Protein AF-A0A1B7UQD0-F1 (afdb_monomer_lite)

Secondary structure (DSSP, 8-state):
----PPP-EEEPPGGG--HHHHHHHHHHTTS-SEEEE--HHHHHHHHHH-TT-EEEE-GGG---SHHHHHHHHHTT--EEE--TT--HHHHHHHHHH-TTSEEE--SS----SSSTT--HHHHHHH---TTTT----GGGS--EEEEEEE-TTS-EEE---SSTTSHHHHHS--GGGS----S-EEEEETTEEEEEEEE--BTTB-TTS-SSTT-GGGG---

Radius of gyration: 22.9 Å; chains: 1; bounding box: 54×42×66 Å

Sequence (222 aa):
MPLRMPRYRLRVCNNEFDFNNLAIGITEALAPDALILSDPGVIFLLRQHFLDTELHLSVQANTLNWAAVQFWQGQGIRRVILSCELALEEIEQIRAKVPAMELEVFVHGALCMAYSGRCLLSGYMDTCNLNQGTCTKACRWVYQVTAATENAAGQFVPKVETTSANVAAIAGASLHQSQPINDIVLLADPQKPGELMPAFEAEHGTYIMNSKDLRVIQHVDR

Structure (mmCIF, N/CA/C/O backbone):
data_AF-A0A1B7UQD0-F1
#
_entry.id   AF-A0A1B7UQD0-F1
#
loop_
_atom_site.group_PDB
_atom_site.id
_atom_site.type_symbol
_atom_site.label_atom_id
_atom_site.label_alt_id
_atom_site.label_comp_id
_atom_site.label_asym_id
_atom_site.label_entity_id
_atom_site.label_seq_id
_atom_site.pdbx_PDB_ins_code
_atom_site.Cartn_x
_atom_site.Cartn_y
_atom_site.Cartn_z
_atom_site.occupancy
_atom_site.B_iso_or_equiv
_atom_site.auth_seq_id
_atom_site.auth_comp_id
_atom_site.auth_asym_id
_atom_site.auth_atom_id
_atom_site.pdbx_PDB_model_num
ATOM 1 N N . MET A 1 1 ? -20.359 27.030 13.250 1.00 40.25 1 MET A N 1
ATOM 2 C CA . MET A 1 1 ? -19.892 25.694 12.821 1.00 40.25 1 MET A CA 1
ATOM 3 C C . MET A 1 1 ? -18.446 25.581 13.278 1.00 40.25 1 MET A C 1
ATOM 5 O O . MET A 1 1 ? -17.683 26.462 12.899 1.00 40.25 1 MET A O 1
ATOM 9 N N . PRO A 1 2 ? -18.076 24.642 14.166 1.00 39.59 2 PRO A N 1
ATOM 10 C CA . PRO A 1 2 ? -16.689 24.545 14.602 1.00 39.59 2 PRO A CA 1
ATOM 11 C C . PRO A 1 2 ? -15.830 24.199 13.385 1.00 39.59 2 PRO A C 1
ATOM 13 O O . PRO A 1 2 ? -16.185 23.303 12.616 1.00 39.59 2 PRO A O 1
ATOM 16 N N . LEU A 1 3 ? -14.744 24.945 13.186 1.00 39.88 3 LEU A N 1
ATOM 17 C CA . LEU A 1 3 ? -13.717 24.635 12.195 1.00 39.88 3 LEU A CA 1
ATOM 18 C C . LEU A 1 3 ? -13.218 23.217 12.483 1.00 39.88 3 LEU A C 1
ATOM 20 O O . LEU A 1 3 ? -12.582 22.975 13.506 1.00 39.88 3 LEU A O 1
ATOM 24 N N . ARG A 1 4 ? -13.570 22.264 11.616 1.00 47.44 4 ARG A N 1
ATOM 25 C CA . ARG A 1 4 ? -13.075 20.890 11.702 1.00 47.44 4 ARG A CA 1
ATOM 26 C C . ARG A 1 4 ? -11.568 20.975 11.476 1.00 47.44 4 ARG A C 1
ATOM 28 O O . ARG A 1 4 ? -11.149 21.279 10.360 1.00 47.44 4 ARG A O 1
ATOM 35 N N . MET A 1 5 ? -10.778 20.800 12.535 1.00 46.59 5 MET A N 1
ATOM 36 C CA . MET A 1 5 ? -9.322 20.763 12.412 1.00 46.59 5 MET A CA 1
ATOM 37 C C . MET A 1 5 ? -8.937 19.708 11.360 1.00 46.59 5 MET A C 1
ATOM 39 O O . MET A 1 5 ? -9.645 18.700 11.224 1.00 46.59 5 MET A O 1
ATOM 43 N N . PRO A 1 6 ? -7.889 19.954 10.554 1.00 53.44 6 PRO A N 1
ATOM 44 C CA . PRO A 1 6 ? -7.449 18.988 9.558 1.00 53.44 6 PRO A CA 1
ATOM 45 C C . PRO A 1 6 ? -7.143 17.668 10.262 1.00 53.44 6 PRO A C 1
ATOM 47 O O . PRO A 1 6 ? -6.398 17.664 11.234 1.00 53.44 6 PRO A O 1
ATOM 50 N N . ARG A 1 7 ? -7.737 16.565 9.788 1.00 64.19 7 ARG A N 1
ATOM 51 C CA . ARG A 1 7 ? -7.443 15.236 10.329 1.00 64.19 7 ARG A CA 1
ATOM 52 C C . ARG A 1 7 ? -6.066 14.799 9.854 1.00 64.19 7 ARG A C 1
ATOM 54 O O . ARG A 1 7 ? -5.865 14.670 8.645 1.00 64.19 7 ARG A O 1
ATOM 61 N N . TYR A 1 8 ? -5.141 14.571 10.774 1.00 78.38 8 TYR A N 1
ATOM 62 C CA . TYR A 1 8 ? -3.770 14.162 10.472 1.00 78.38 8 TYR A CA 1
ATOM 63 C C . TYR A 1 8 ? -3.568 12.720 10.922 1.00 78.38 8 TYR A C 1
ATOM 65 O O . TYR A 1 8 ? -4.018 12.298 11.985 1.00 78.38 8 TYR A O 1
ATOM 73 N N . ARG A 1 9 ? -2.937 11.932 10.051 1.00 82.12 9 ARG A N 1
ATOM 74 C CA . ARG A 1 9 ? -2.693 10.508 10.274 1.00 82.12 9 ARG A CA 1
ATOM 75 C C . ARG A 1 9 ? -1.209 10.246 10.202 1.00 82.12 9 ARG A C 1
ATOM 77 O O . ARG A 1 9 ? -0.565 10.641 9.230 1.00 82.12 9 ARG A O 1
ATOM 84 N N . LEU A 1 10 ? -0.688 9.559 11.206 1.00 85.75 10 LEU A N 1
ATOM 85 C CA . LEU A 1 10 ? 0.713 9.176 11.246 1.00 85.75 10 LEU A CA 1
ATOM 86 C C . LEU A 1 10 ? 0.862 7.758 10.699 1.00 85.75 10 LEU A C 1
ATOM 88 O O . LEU A 1 10 ? 0.190 6.830 11.147 1.00 85.75 10 LEU A O 1
ATOM 92 N N . ARG A 1 11 ? 1.745 7.584 9.718 1.00 84.94 11 ARG A N 1
ATOM 93 C CA . ARG A 1 11 ? 2.131 6.260 9.226 1.00 84.94 11 ARG A CA 1
ATOM 94 C C . ARG A 1 11 ? 3.245 5.711 10.107 1.00 84.94 11 ARG A C 1
ATOM 96 O O . ARG A 1 11 ? 4.252 6.385 10.291 1.00 84.94 11 ARG A O 1
ATOM 103 N N . VAL A 1 12 ? 3.086 4.485 10.597 1.00 82.50 12 VAL A N 1
ATOM 104 C CA . VAL A 1 12 ? 4.113 3.821 11.412 1.00 82.50 12 VAL A CA 1
ATOM 105 C C . VAL A 1 12 ? 4.945 2.889 10.534 1.00 82.50 12 VAL A C 1
ATOM 107 O O . VAL A 1 12 ? 4.405 2.094 9.761 1.00 82.50 12 VAL A O 1
ATOM 110 N N . CYS A 1 13 ? 6.268 2.997 10.644 1.00 76.25 13 CYS A N 1
ATOM 111 C CA . CYS A 1 13 ? 7.217 2.130 9.952 1.00 76.25 13 CYS A CA 1
ATOM 112 C C . CYS A 1 13 ? 7.455 0.849 10.761 1.00 76.25 13 CYS A C 1
ATOM 114 O O . CYS A 1 13 ? 7.902 0.908 11.901 1.00 76.25 13 CYS A O 1
ATOM 116 N N . ASN A 1 14 ? 7.200 -0.313 10.156 1.00 71.94 14 ASN A N 1
ATOM 117 C CA . ASN A 1 14 ? 7.222 -1.592 10.879 1.00 71.94 14 ASN A CA 1
ATOM 118 C C . ASN A 1 14 ? 8.626 -2.005 11.371 1.00 71.94 14 ASN A C 1
ATOM 120 O O . ASN A 1 14 ? 8.753 -2.551 12.459 1.00 71.94 14 ASN A O 1
ATOM 124 N N . ASN A 1 15 ? 9.679 -1.759 10.581 1.00 68.06 15 ASN A N 1
ATOM 125 C CA . ASN A 1 15 ? 11.020 -2.316 10.832 1.00 68.06 15 ASN A CA 1
ATOM 126 C C . ASN A 1 15 ? 11.794 -1.626 11.972 1.00 68.06 15 ASN A C 1
ATOM 128 O O . ASN A 1 15 ? 12.836 -2.124 12.380 1.00 68.06 15 ASN A O 1
ATOM 132 N N . GLU A 1 16 ? 11.304 -0.488 12.459 1.00 67.56 16 GLU A N 1
ATOM 133 C CA . GLU A 1 16 ? 11.940 0.325 13.508 1.00 67.56 16 GLU A CA 1
ATOM 134 C C . GLU A 1 16 ? 10.978 0.540 14.688 1.00 67.56 16 GLU A C 1
ATOM 136 O O . GLU A 1 16 ? 11.076 1.523 15.423 1.00 67.56 16 GLU A O 1
ATOM 141 N N . PHE A 1 17 ? 9.997 -0.357 14.846 1.00 76.94 17 PHE A N 1
ATOM 142 C CA . PHE A 1 17 ? 8.982 -0.217 15.879 1.00 76.94 17 PHE A CA 1
ATOM 143 C C . PHE A 1 17 ? 9.583 -0.363 17.284 1.00 76.94 17 PHE A C 1
ATOM 145 O O . PHE A 1 17 ? 10.091 -1.417 17.659 1.00 76.94 17 PHE A O 1
ATOM 152 N N . ASP A 1 18 ? 9.446 0.700 18.070 1.00 83.06 18 ASP A N 1
ATOM 153 C CA . ASP A 1 18 ? 9.729 0.770 19.502 1.00 83.06 18 ASP A CA 1
ATOM 154 C C . ASP A 1 18 ? 8.628 1.628 20.138 1.00 83.06 18 ASP A C 1
ATOM 156 O O . ASP A 1 18 ? 8.254 2.671 19.594 1.00 83.06 18 ASP A O 1
ATOM 160 N N . PHE A 1 19 ? 8.106 1.202 21.287 1.00 82.88 19 PHE A N 1
ATOM 161 C CA . PHE A 1 19 ? 7.109 1.951 22.047 1.00 82.88 19 PHE A CA 1
ATOM 162 C C . PHE A 1 19 ? 7.567 3.367 22.413 1.00 82.88 19 PHE A C 1
ATOM 164 O O . PHE A 1 19 ? 6.766 4.298 22.328 1.00 82.88 19 PHE A O 1
ATOM 171 N N . ASN A 1 20 ? 8.839 3.549 22.778 1.00 83.25 20 ASN A N 1
ATOM 172 C CA . ASN A 1 20 ? 9.379 4.862 23.127 1.00 83.25 20 ASN A CA 1
ATOM 173 C C . ASN A 1 20 ? 9.424 5.775 21.900 1.00 83.25 20 ASN A C 1
ATOM 175 O O . ASN A 1 20 ? 8.936 6.904 21.947 1.00 83.25 20 ASN A O 1
ATOM 179 N N . ASN A 1 21 ? 9.935 5.264 20.777 1.00 82.81 21 ASN A N 1
ATOM 180 C CA . ASN A 1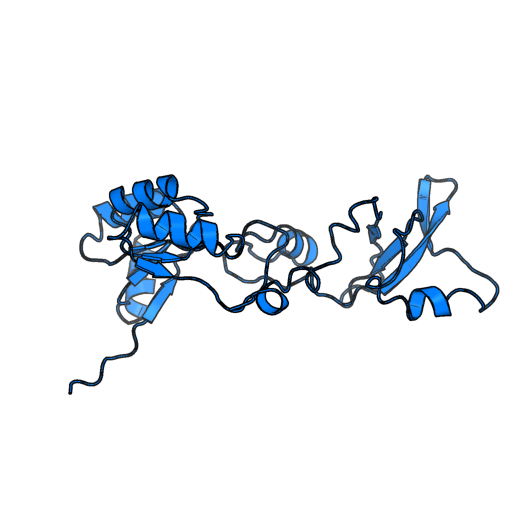 21 ? 9.999 6.016 19.523 1.00 82.81 21 ASN A CA 1
ATOM 181 C C . ASN A 1 21 ? 8.605 6.329 18.979 1.00 82.81 21 ASN A C 1
ATOM 183 O O . ASN A 1 21 ? 8.379 7.416 18.456 1.00 82.81 21 ASN A O 1
ATOM 187 N N . LEU A 1 22 ? 7.651 5.409 19.131 1.00 83.12 22 LEU A N 1
ATOM 188 C CA . LEU A 1 22 ? 6.267 5.647 18.749 1.00 83.12 22 LEU A CA 1
ATOM 189 C C . LEU A 1 22 ? 5.637 6.751 19.606 1.00 83.12 22 LEU A C 1
ATOM 191 O O . LEU A 1 22 ? 4.976 7.626 19.057 1.00 83.12 22 LEU A O 1
ATOM 195 N N . ALA A 1 23 ? 5.838 6.736 20.926 1.00 82.25 23 ALA A N 1
ATOM 196 C CA . ALA A 1 23 ? 5.311 7.776 21.811 1.00 82.25 23 ALA A CA 1
ATOM 197 C C . ALA A 1 23 ? 5.892 9.159 21.471 1.00 82.25 23 ALA A C 1
ATOM 199 O O . ALA A 1 23 ? 5.151 10.146 21.414 1.00 82.25 23 ALA A O 1
ATOM 200 N N . ILE A 1 24 ? 7.196 9.218 21.177 1.00 83.12 24 ILE A N 1
ATOM 201 C CA . ILE A 1 24 ? 7.861 10.423 20.664 1.00 83.12 24 ILE A CA 1
ATOM 202 C C . ILE A 1 24 ? 7.218 10.846 19.340 1.00 83.12 24 ILE A C 1
ATOM 204 O O . ILE A 1 24 ? 6.732 11.967 19.244 1.00 83.12 24 ILE A O 1
ATOM 208 N N . GLY A 1 25 ? 7.106 9.941 18.366 1.00 80.06 25 GLY A N 1
ATOM 209 C CA . GLY A 1 25 ? 6.531 10.234 17.052 1.00 80.06 25 GLY A CA 1
ATOM 210 C C . GLY A 1 25 ? 5.070 10.694 17.105 1.00 80.06 25 GLY A C 1
ATOM 211 O O . GLY A 1 25 ? 4.693 11.610 16.382 1.00 80.06 25 GLY A O 1
ATOM 212 N N . ILE A 1 26 ? 4.245 10.121 17.987 1.00 82.25 26 ILE A N 1
ATOM 213 C CA . ILE A 1 26 ? 2.863 10.569 18.233 1.00 82.25 26 ILE A CA 1
ATOM 214 C C . ILE A 1 26 ? 2.859 11.999 18.783 1.00 82.25 26 ILE A C 1
ATOM 216 O O . ILE A 1 26 ? 2.055 12.822 18.345 1.00 82.25 26 ILE A O 1
ATOM 220 N N . THR A 1 27 ? 3.759 12.299 19.722 1.00 81.19 27 THR A N 1
ATOM 221 C CA . THR A 1 27 ? 3.869 13.624 20.347 1.00 81.19 27 THR A CA 1
ATOM 222 C C . THR A 1 27 ? 4.368 14.673 19.352 1.00 81.19 27 THR A C 1
ATOM 224 O O . THR A 1 27 ? 3.771 15.740 19.233 1.00 81.19 27 THR A O 1
ATOM 227 N N . GLU A 1 28 ? 5.422 14.363 18.595 1.00 82.81 28 GLU A N 1
ATOM 228 C CA . GLU A 1 28 ? 5.984 15.227 17.548 1.00 82.81 28 GLU A CA 1
ATOM 229 C C . GLU A 1 28 ? 4.993 15.475 16.412 1.00 82.81 28 GLU A C 1
ATOM 231 O O . GLU A 1 28 ? 4.904 16.585 15.888 1.00 82.81 28 GLU A O 1
ATOM 236 N N . ALA A 1 29 ? 4.196 14.463 16.068 1.00 77.00 29 ALA A N 1
ATOM 237 C CA . ALA A 1 29 ? 3.113 14.587 15.106 1.00 77.00 29 ALA A CA 1
ATOM 238 C C . ALA A 1 29 ? 1.894 15.345 15.655 1.00 77.00 29 ALA A C 1
ATOM 240 O O . ALA A 1 29 ? 0.916 15.453 14.928 1.00 77.00 29 ALA A O 1
ATOM 241 N N . LEU A 1 30 ? 1.955 15.887 16.880 1.00 82.50 30 LEU A N 1
ATOM 242 C CA . LEU A 1 30 ? 0.919 16.676 17.558 1.00 82.50 30 LEU A CA 1
ATOM 243 C C . LEU A 1 30 ? -0.327 15.905 18.030 1.00 82.50 30 LEU A C 1
ATOM 245 O O . LEU A 1 30 ? -1.337 16.548 18.272 1.00 82.50 30 LEU A O 1
ATOM 249 N N . ALA A 1 31 ? -0.233 14.591 18.272 1.00 80.81 31 ALA A N 1
ATOM 250 C CA . ALA A 1 31 ? -1.318 13.688 18.709 1.00 80.81 31 ALA A CA 1
ATOM 251 C C . ALA A 1 31 ? -2.340 13.292 17.610 1.00 80.81 31 ALA A C 1
ATOM 253 O O . ALA A 1 31 ? -3.529 13.590 17.733 1.00 80.81 31 ALA A O 1
ATOM 254 N N . PRO A 1 32 ? -1.898 12.580 16.549 1.00 86.50 32 PRO A N 1
ATOM 255 C CA . PRO A 1 32 ? -2.714 12.223 15.380 1.00 86.50 32 PRO A CA 1
ATOM 256 C C . PRO A 1 32 ? -4.047 11.570 15.710 1.00 86.50 32 PRO A C 1
ATOM 258 O O . PRO A 1 32 ? -4.135 10.722 16.594 1.00 86.50 32 PRO A O 1
ATOM 261 N N . ASP A 1 33 ? -5.064 11.900 14.907 1.00 89.12 33 ASP A N 1
ATOM 262 C CA . ASP A 1 33 ? -6.411 11.339 15.047 1.00 89.12 33 ASP A CA 1
ATOM 263 C C . ASP A 1 33 ? -6.431 9.824 14.801 1.00 89.12 33 ASP A C 1
ATOM 265 O O . ASP A 1 33 ? -7.285 9.119 15.330 1.00 89.12 33 ASP A O 1
ATOM 269 N N . ALA A 1 34 ? -5.520 9.323 13.958 1.00 91.25 34 ALA A N 1
ATOM 270 C CA . ALA A 1 34 ? -5.379 7.898 13.686 1.00 91.25 34 ALA A CA 1
ATOM 271 C C . ALA A 1 34 ? -3.951 7.513 13.276 1.00 91.25 34 ALA A C 1
ATOM 273 O O . ALA A 1 34 ? -3.208 8.306 12.686 1.00 91.25 34 ALA A O 1
ATOM 274 N N . LEU A 1 35 ? -3.602 6.249 13.513 1.00 92.00 35 LEU A N 1
ATOM 275 C CA . LEU A 1 35 ? -2.365 5.631 13.034 1.00 92.00 35 LEU A CA 1
ATOM 276 C C . LEU A 1 35 ? -2.643 4.736 11.825 1.00 92.00 35 LEU A C 1
ATOM 278 O O . LEU A 1 35 ? -3.572 3.931 11.844 1.00 92.00 35 LEU A O 1
ATOM 282 N N . ILE A 1 36 ? -1.817 4.844 10.783 1.00 92.88 36 ILE A N 1
ATOM 283 C CA . ILE A 1 36 ? -1.864 3.977 9.600 1.00 92.88 36 ILE A CA 1
ATOM 284 C C . ILE A 1 36 ? -0.782 2.902 9.730 1.00 92.88 36 ILE A C 1
ATOM 286 O O . ILE A 1 36 ? 0.410 3.216 9.777 1.00 92.88 36 ILE A O 1
ATOM 290 N N . LEU A 1 37 ? -1.205 1.638 9.755 1.00 92.06 37 LEU A N 1
ATOM 291 C CA . LEU A 1 37 ? -0.374 0.477 10.087 1.00 92.06 37 LEU A CA 1
ATOM 292 C C . LEU A 1 37 ? -0.513 -0.628 9.041 1.00 92.06 37 LEU A C 1
ATOM 294 O O . LEU A 1 37 ? -1.513 -0.693 8.335 1.00 92.06 37 LEU A O 1
ATOM 298 N N . SER A 1 38 ? 0.462 -1.530 8.953 1.00 90.31 38 SER A N 1
ATOM 299 C CA . SER A 1 38 ? 0.358 -2.717 8.082 1.00 90.31 38 SER A CA 1
ATOM 300 C C . SER A 1 38 ? 0.752 -4.029 8.746 1.00 90.31 38 SER A C 1
ATOM 302 O O . SER A 1 38 ? 0.351 -5.083 8.261 1.00 90.31 38 SER A O 1
ATOM 304 N N . ASP A 1 39 ? 1.530 -3.981 9.828 1.00 90.06 39 ASP A N 1
ATOM 305 C CA . ASP A 1 39 ? 2.009 -5.181 10.503 1.00 90.06 39 ASP A CA 1
ATOM 306 C C . ASP A 1 39 ? 1.031 -5.658 11.595 1.00 90.06 39 ASP A C 1
ATOM 308 O O . ASP A 1 39 ? 0.667 -4.868 12.472 1.00 90.06 39 ASP A O 1
ATOM 312 N N . PRO A 1 40 ? 0.607 -6.937 11.579 1.00 92.19 40 PRO A N 1
ATOM 313 C CA . PRO A 1 40 ? -0.294 -7.486 12.591 1.00 92.19 40 PRO A CA 1
ATOM 314 C C . PRO A 1 40 ? 0.302 -7.477 14.002 1.00 92.19 40 PRO A C 1
ATOM 316 O O . PRO A 1 40 ? -0.445 -7.292 14.958 1.00 92.19 40 PRO A O 1
ATOM 319 N N . GLY A 1 41 ? 1.618 -7.655 14.151 1.00 90.62 41 GLY A N 1
ATOM 320 C CA . GLY A 1 41 ? 2.295 -7.622 15.447 1.00 90.62 41 GLY A CA 1
ATOM 321 C C . GLY A 1 41 ? 2.261 -6.225 16.060 1.00 90.62 41 GLY A C 1
ATOM 322 O O . GLY A 1 41 ? 1.886 -6.069 17.219 1.00 90.62 41 GLY A O 1
ATOM 323 N N . VAL A 1 42 ? 2.544 -5.193 15.263 1.00 89.75 42 VAL A N 1
ATOM 324 C CA . VAL A 1 42 ? 2.413 -3.791 15.694 1.00 89.75 42 VAL A CA 1
ATOM 325 C C . VAL A 1 42 ? 0.965 -3.458 16.064 1.00 89.75 42 VAL A C 1
ATOM 327 O O . VAL A 1 42 ? 0.727 -2.843 17.101 1.00 89.75 42 VAL A O 1
ATOM 330 N N . ILE A 1 43 ? -0.014 -3.892 15.261 1.00 92.69 43 ILE A N 1
ATOM 331 C CA . ILE A 1 43 ? -1.445 -3.698 15.559 1.00 92.69 43 ILE A CA 1
ATOM 332 C C . ILE A 1 43 ? -1.822 -4.380 16.880 1.00 92.69 43 ILE A C 1
ATOM 334 O O . ILE A 1 43 ? -2.474 -3.763 17.721 1.00 92.69 43 ILE A O 1
ATOM 338 N N . PHE A 1 44 ? -1.389 -5.625 17.079 1.00 91.25 44 PHE A N 1
ATOM 339 C CA . PHE A 1 44 ? -1.619 -6.385 18.305 1.00 91.25 44 PHE A CA 1
ATOM 340 C C . PHE A 1 44 ? -1.052 -5.666 19.535 1.00 91.25 44 PHE A C 1
ATOM 342 O O . PHE A 1 44 ? -1.770 -5.470 20.514 1.00 91.25 44 PHE A O 1
ATOM 349 N N . LEU A 1 45 ? 0.200 -5.208 19.466 1.00 90.06 45 LEU A N 1
ATOM 350 C CA . LEU A 1 45 ? 0.855 -4.472 20.550 1.00 90.06 45 LEU A CA 1
ATOM 351 C C . LEU A 1 45 ? 0.159 -3.134 20.837 1.00 90.06 45 LEU A C 1
ATOM 353 O O . LEU A 1 45 ? -0.115 -2.798 21.988 1.00 90.06 45 LEU A O 1
ATOM 357 N N . LEU A 1 46 ? -0.194 -2.377 19.798 1.00 89.19 46 LEU A N 1
ATOM 358 C CA . LEU A 1 46 ? -0.912 -1.111 19.947 1.00 89.19 46 LEU A CA 1
ATOM 359 C C . LEU A 1 46 ? -2.284 -1.296 20.585 1.00 89.19 46 LEU A C 1
ATOM 361 O O . LEU A 1 46 ? -2.673 -0.504 21.436 1.00 89.19 46 LEU A O 1
ATOM 365 N N . ARG A 1 47 ? -2.990 -2.376 20.248 1.00 89.19 47 ARG A N 1
ATOM 366 C CA . ARG A 1 47 ? -4.266 -2.714 20.883 1.00 89.19 47 ARG A CA 1
ATOM 367 C C . ARG A 1 47 ? -4.133 -3.101 22.355 1.00 89.19 47 ARG A C 1
ATOM 369 O O . ARG A 1 47 ? -5.139 -3.072 23.047 1.00 89.19 47 ARG A O 1
ATOM 376 N N . GLN A 1 48 ? -2.939 -3.420 22.850 1.00 88.38 48 GLN A N 1
ATOM 377 C CA . GLN A 1 48 ? -2.705 -3.670 24.276 1.00 88.38 48 GLN A CA 1
ATOM 378 C C . GLN A 1 48 ? -2.301 -2.410 25.050 1.00 88.38 48 GLN A C 1
ATOM 380 O O . GLN A 1 48 ? -2.673 -2.270 26.212 1.00 88.38 48 GLN A O 1
ATOM 385 N N . HIS A 1 49 ? -1.557 -1.497 24.419 1.00 84.94 49 HIS A N 1
ATOM 386 C CA . HIS A 1 49 ? -0.947 -0.348 25.102 1.00 84.94 49 HIS A CA 1
ATOM 387 C C . HIS A 1 49 ? -1.606 1.008 24.792 1.00 84.94 49 HIS A C 1
ATOM 389 O O . HIS A 1 49 ? -1.477 1.938 25.583 1.00 84.94 49 HIS A O 1
ATOM 395 N N . PHE A 1 50 ? -2.330 1.128 23.675 1.00 82.50 50 PHE A N 1
ATOM 396 C CA . PHE A 1 50 ? -2.947 2.365 23.180 1.00 82.50 50 PHE A CA 1
ATOM 397 C C . PHE A 1 50 ? -4.405 2.110 22.758 1.00 82.50 50 PHE A C 1
ATOM 399 O O . PHE A 1 50 ? -4.751 2.118 21.575 1.00 82.50 50 PHE A O 1
ATOM 406 N N . LEU A 1 51 ? -5.264 1.842 23.744 1.00 80.25 51 LEU A N 1
ATOM 407 C CA . LEU A 1 51 ? -6.645 1.385 23.531 1.00 80.25 51 LEU A CA 1
ATOM 408 C C . LEU A 1 51 ? -7.529 2.403 22.798 1.00 80.25 51 LEU A C 1
ATOM 410 O O . LEU A 1 51 ? -8.329 2.008 21.949 1.00 80.25 51 LEU A O 1
ATOM 414 N N . ASP A 1 52 ? -7.347 3.690 23.089 1.00 84.81 52 ASP A N 1
ATOM 415 C CA . ASP A 1 52 ? -8.184 4.769 22.551 1.00 84.81 52 ASP A CA 1
ATOM 416 C C . ASP A 1 52 ? -7.765 5.220 21.144 1.00 84.81 52 ASP A C 1
ATOM 418 O O . ASP A 1 52 ? -8.478 5.980 20.489 1.00 84.81 52 ASP A O 1
ATOM 422 N N . THR A 1 53 ? -6.620 4.746 20.645 1.00 87.25 53 THR A N 1
ATOM 423 C CA . THR A 1 53 ? -6.094 5.173 19.349 1.00 87.25 53 THR A CA 1
ATOM 424 C C . THR A 1 53 ? -6.858 4.513 18.200 1.00 87.25 53 THR A C 1
ATOM 426 O O . THR A 1 53 ? -6.999 3.283 18.115 1.00 87.25 53 THR A O 1
ATOM 429 N N . GLU A 1 54 ? -7.332 5.337 17.262 1.00 92.81 54 GLU A N 1
ATOM 430 C CA . GLU A 1 54 ? -7.950 4.859 16.030 1.00 92.81 54 GLU A CA 1
ATOM 431 C C . GLU A 1 54 ? -6.877 4.292 15.091 1.00 92.81 54 GLU A C 1
ATOM 433 O O . GLU A 1 54 ? -5.862 4.931 14.809 1.00 92.81 54 GLU A O 1
ATOM 438 N N . LEU A 1 55 ? -7.099 3.072 14.595 1.00 94.69 55 LEU A N 1
ATOM 439 C CA . LEU A 1 55 ? -6.149 2.372 13.732 1.00 94.69 55 LEU A CA 1
ATOM 440 C C . LEU A 1 55 ? -6.746 2.182 12.339 1.00 94.69 55 LEU A C 1
ATOM 442 O O . LEU A 1 55 ? -7.849 1.645 12.182 1.00 94.69 55 LEU A O 1
ATOM 446 N N . HIS A 1 56 ? -6.002 2.615 11.328 1.00 96.19 56 HIS A N 1
ATOM 447 C CA . HIS A 1 56 ? -6.299 2.428 9.912 1.00 96.19 56 HIS A CA 1
ATOM 448 C C . HIS A 1 56 ? -5.310 1.428 9.323 1.00 96.19 56 HIS A C 1
ATOM 450 O O . HIS A 1 56 ? -4.118 1.450 9.634 1.00 96.19 56 HIS A O 1
ATOM 456 N N . LEU A 1 57 ? -5.797 0.565 8.441 1.00 95.81 57 LEU A N 1
ATOM 457 C CA . LEU A 1 57 ? -4.961 -0.400 7.749 1.00 95.81 57 LEU A CA 1
ATOM 458 C C . LEU A 1 57 ? -4.445 0.195 6.440 1.00 95.81 57 LEU A C 1
ATOM 460 O O . LEU A 1 57 ? -5.217 0.649 5.599 1.00 95.81 57 LEU A O 1
ATOM 464 N N . SER A 1 58 ? -3.129 0.188 6.291 1.00 92.25 58 SER A N 1
ATOM 465 C CA . SER A 1 58 ? -2.395 0.605 5.104 1.00 92.25 58 SER A CA 1
ATOM 466 C C . SER A 1 58 ? -2.611 -0.364 3.949 1.00 92.25 58 SER A C 1
ATOM 468 O O . SER A 1 58 ? -2.664 -1.579 4.147 1.00 92.25 58 SER A O 1
ATOM 470 N N . VAL A 1 59 ? -2.554 0.168 2.728 1.00 87.62 59 VAL A N 1
ATOM 471 C CA . VAL A 1 59 ? -2.487 -0.606 1.479 1.00 87.62 59 VAL A CA 1
ATOM 472 C C . VAL A 1 59 ? -1.365 -1.660 1.491 1.00 87.62 59 VAL A C 1
ATOM 474 O O . VAL A 1 59 ? -1.486 -2.720 0.888 1.00 87.62 59 VAL A O 1
ATOM 477 N N . GLN A 1 60 ? -0.300 -1.426 2.270 1.00 83.06 60 GLN A N 1
ATOM 478 C CA . GLN A 1 60 ? 0.814 -2.366 2.463 1.00 83.06 60 GLN A CA 1
ATOM 479 C C . GLN A 1 60 ? 0.422 -3.692 3.133 1.00 83.06 60 GLN A C 1
ATOM 481 O O . GLN A 1 60 ? 1.216 -4.633 3.116 1.00 83.06 60 GLN A O 1
ATOM 486 N N . ALA A 1 61 ? -0.763 -3.770 3.745 1.00 89.06 61 ALA A N 1
ATOM 487 C CA . ALA A 1 61 ? -1.309 -5.008 4.292 1.00 89.06 61 ALA A CA 1
ATOM 488 C C . ALA A 1 61 ? -1.938 -5.915 3.218 1.00 89.06 61 ALA A C 1
ATOM 490 O O . ALA A 1 61 ? -2.372 -7.015 3.549 1.00 89.06 61 ALA A O 1
ATOM 491 N N . ASN A 1 62 ? -1.999 -5.470 1.953 1.00 84.81 62 ASN A N 1
ATOM 492 C CA . ASN A 1 62 ? -2.472 -6.251 0.806 1.00 84.81 62 ASN A CA 1
ATOM 493 C C . ASN A 1 62 ? -3.859 -6.888 1.031 1.00 84.81 62 ASN A C 1
ATOM 495 O O . ASN A 1 62 ? -4.062 -8.095 0.892 1.00 84.81 62 ASN A O 1
ATOM 499 N N . THR A 1 63 ? -4.822 -6.075 1.465 1.00 90.19 63 THR A N 1
ATOM 500 C CA . THR A 1 63 ? -6.180 -6.547 1.758 1.00 90.19 63 THR A CA 1
ATOM 501 C C . THR A 1 63 ? -7.026 -6.526 0.486 1.00 90.19 63 THR A C 1
ATOM 503 O O . THR A 1 63 ? -7.517 -5.474 0.085 1.00 90.19 63 THR A O 1
ATOM 506 N N . LEU A 1 64 ? -7.173 -7.701 -0.136 1.00 87.75 64 LEU A N 1
ATOM 507 C CA . LEU A 1 64 ? -7.755 -7.879 -1.476 1.00 87.75 64 LEU A CA 1
ATOM 508 C C . LEU A 1 64 ? -9.167 -8.491 -1.499 1.00 87.75 64 LEU A C 1
ATOM 510 O O . LEU A 1 64 ? -9.730 -8.709 -2.560 1.00 87.75 64 LEU A O 1
ATOM 514 N N . ASN A 1 65 ? -9.753 -8.854 -0.359 1.00 92.25 65 ASN A N 1
ATOM 515 C CA . ASN A 1 65 ? -11.073 -9.489 -0.351 1.00 92.25 65 ASN A CA 1
ATOM 516 C C . ASN A 1 65 ? -11.849 -9.197 0.934 1.00 92.25 65 ASN A C 1
ATOM 518 O O . ASN A 1 65 ? -11.289 -8.767 1.946 1.00 92.25 65 ASN A O 1
ATOM 522 N N . TRP A 1 66 ? -13.155 -9.467 0.901 1.00 97.31 66 TRP A N 1
ATOM 523 C CA . TRP A 1 66 ? -14.061 -9.152 2.005 1.00 97.31 66 TRP A CA 1
ATOM 524 C C . TRP A 1 66 ? -13.726 -9.917 3.290 1.00 97.31 66 TRP A C 1
ATOM 526 O O . TRP A 1 66 ? -13.903 -9.375 4.378 1.00 97.31 66 TRP A O 1
ATOM 536 N N . ALA A 1 67 ? -13.222 -11.151 3.184 1.00 97.69 67 ALA A N 1
ATOM 537 C CA . ALA A 1 67 ? -12.895 -11.974 4.344 1.00 97.69 67 ALA A CA 1
ATOM 538 C C . ALA A 1 67 ? -11.686 -11.403 5.097 1.00 97.69 67 ALA A C 1
ATOM 540 O O . ALA A 1 67 ? -11.705 -11.311 6.323 1.00 97.69 67 ALA A O 1
ATOM 541 N N . ALA A 1 68 ? -10.672 -10.928 4.369 1.00 96.69 68 ALA A N 1
ATOM 542 C CA . ALA A 1 68 ? -9.539 -10.215 4.947 1.00 96.69 68 ALA A CA 1
ATOM 543 C C . ALA A 1 68 ? -9.980 -8.889 5.594 1.00 96.69 68 ALA A C 1
ATOM 545 O O . ALA A 1 68 ? -9.566 -8.581 6.710 1.00 96.69 68 ALA A O 1
ATOM 546 N N . VAL A 1 69 ? -10.878 -8.134 4.951 1.00 97.81 69 VAL A N 1
ATOM 547 C CA . VAL A 1 69 ? -11.452 -6.913 5.547 1.00 97.81 69 VAL A CA 1
ATOM 548 C C . VAL A 1 69 ? -12.200 -7.223 6.848 1.00 97.81 69 VAL A C 1
ATOM 550 O O . VAL A 1 69 ? -12.012 -6.524 7.844 1.00 97.81 69 VAL A O 1
ATOM 553 N N . GLN A 1 70 ? -13.010 -8.283 6.872 1.00 98.06 70 GLN A N 1
ATOM 554 C CA . GLN A 1 70 ? -13.735 -8.713 8.069 1.00 98.06 70 GLN A CA 1
ATOM 555 C C . GLN A 1 70 ? -12.786 -9.181 9.181 1.00 98.06 70 GLN A C 1
ATOM 557 O O . GLN A 1 70 ? -13.004 -8.862 10.349 1.00 98.06 70 GLN A O 1
ATOM 562 N N . PHE A 1 71 ? -11.709 -9.888 8.834 1.00 97.81 71 PHE A N 1
ATOM 563 C CA . PHE A 1 71 ? -10.668 -10.259 9.789 1.00 97.81 71 PHE A CA 1
ATOM 564 C C . PHE A 1 71 ? -10.080 -9.018 10.471 1.00 97.81 71 PHE A C 1
ATOM 566 O O . PHE A 1 71 ? -10.063 -8.940 11.700 1.00 97.81 71 PHE A O 1
ATOM 573 N N . TRP A 1 72 ? -9.666 -8.017 9.688 1.00 97.38 72 TRP A N 1
ATOM 574 C CA . TRP A 1 72 ? -9.084 -6.785 10.222 1.00 97.38 72 TRP A CA 1
ATOM 575 C C . TRP A 1 72 ? -10.083 -5.956 11.027 1.00 97.38 72 TRP A C 1
ATOM 577 O O . TRP A 1 72 ? -9.705 -5.368 12.041 1.00 97.38 72 TRP A O 1
ATOM 587 N N . GLN A 1 73 ? -11.363 -5.970 10.644 1.00 96.62 73 GLN A N 1
ATOM 588 C CA . GLN A 1 73 ? -12.438 -5.413 11.464 1.00 96.62 73 GLN A CA 1
ATOM 589 C C . GLN A 1 73 ? -12.455 -6.038 12.866 1.00 96.62 73 GLN A C 1
ATOM 591 O O . GLN A 1 73 ? -12.530 -5.317 13.859 1.00 96.62 73 GLN A O 1
ATOM 596 N N . GLY A 1 74 ? -12.328 -7.366 12.952 1.00 95.38 74 GLY A N 1
ATOM 597 C CA . GLY A 1 74 ? -12.250 -8.099 14.219 1.00 95.38 74 GLY A CA 1
ATOM 598 C C . GLY A 1 74 ? -11.005 -7.776 15.053 1.00 95.38 74 GLY A C 1
ATOM 599 O O . GLY A 1 74 ? -11.060 -7.858 16.275 1.00 95.38 74 GLY A O 1
ATOM 600 N N . GLN A 1 75 ? -9.911 -7.336 14.421 1.00 94.75 75 GLN A N 1
ATOM 601 C CA . GLN A 1 75 ? -8.703 -6.842 15.106 1.00 94.75 75 GLN A CA 1
ATOM 602 C C . GLN A 1 75 ? -8.827 -5.372 15.562 1.00 94.75 75 GLN A C 1
ATOM 604 O O . GLN A 1 75 ? -7.862 -4.754 16.017 1.00 94.75 75 GLN A O 1
ATOM 609 N N . GLY A 1 76 ? -10.016 -4.781 15.419 1.00 93.44 76 GLY A N 1
ATOM 610 C CA . GLY A 1 76 ? -10.310 -3.411 15.818 1.00 93.44 76 GLY A CA 1
ATOM 611 C C . GLY A 1 76 ? -9.892 -2.358 14.794 1.00 93.44 76 GLY A C 1
ATOM 612 O O . GLY A 1 76 ? -9.898 -1.177 15.125 1.00 93.44 76 GLY A O 1
ATOM 613 N N . ILE A 1 77 ? -9.513 -2.714 13.564 1.00 96.50 77 ILE A N 1
ATOM 614 C CA . ILE A 1 77 ? -9.258 -1.710 12.521 1.00 96.50 77 ILE A CA 1
ATOM 615 C C . ILE A 1 77 ? -10.554 -0.958 12.204 1.00 96.50 77 ILE A C 1
ATOM 617 O O . ILE A 1 77 ? -11.602 -1.565 11.979 1.00 96.50 77 ILE A O 1
ATOM 621 N N . ARG A 1 78 ? -10.477 0.377 12.158 1.00 95.75 78 ARG A N 1
ATOM 622 C CA . ARG A 1 78 ? -11.641 1.239 11.908 1.00 95.75 78 ARG A CA 1
ATOM 623 C C . ARG A 1 78 ? -11.864 1.529 10.427 1.00 95.75 78 ARG A C 1
ATOM 625 O O . ARG A 1 78 ? -13.012 1.709 10.012 1.00 95.75 78 ARG A O 1
ATOM 632 N N . ARG A 1 79 ? -10.771 1.569 9.659 1.00 96.75 79 ARG A N 1
ATOM 633 C CA . ARG A 1 79 ? -10.751 1.838 8.221 1.00 96.75 79 ARG A CA 1
ATOM 634 C C . ARG A 1 79 ? -9.696 1.002 7.515 1.00 96.75 79 ARG A C 1
ATOM 636 O O . ARG A 1 79 ? -8.566 0.922 7.992 1.00 96.75 79 ARG A O 1
ATOM 643 N N . VAL A 1 80 ? -10.040 0.465 6.351 1.00 97.25 80 VAL A N 1
ATOM 644 C CA . VAL A 1 80 ? -9.099 -0.214 5.457 1.00 97.25 80 VAL A CA 1
ATOM 645 C C . VAL A 1 80 ? -8.849 0.647 4.225 1.00 97.25 80 VAL A C 1
ATOM 647 O O . VAL A 1 80 ? -9.785 0.999 3.506 1.00 97.25 80 VAL A O 1
ATOM 650 N N . ILE A 1 81 ? -7.580 0.972 3.981 1.00 94.50 81 ILE A N 1
ATOM 651 C CA . ILE A 1 81 ? -7.124 1.543 2.716 1.00 94.50 81 ILE A CA 1
ATOM 652 C C . ILE A 1 81 ? -6.921 0.369 1.757 1.00 94.50 81 ILE A C 1
ATOM 654 O O . ILE A 1 81 ? -5.998 -0.430 1.927 1.00 94.50 81 ILE A O 1
ATOM 658 N N . LEU A 1 82 ? -7.836 0.228 0.806 1.00 90.81 82 LEU A N 1
ATOM 659 C CA . LEU A 1 82 ? -7.880 -0.891 -0.122 1.00 90.81 82 LEU A CA 1
ATOM 660 C C . LEU A 1 82 ? -6.731 -0.839 -1.130 1.00 90.81 82 LEU A C 1
ATOM 662 O O . LEU A 1 82 ? -6.208 0.226 -1.469 1.00 90.81 82 LEU A O 1
ATOM 666 N N . SER A 1 83 ? -6.364 -2.026 -1.602 1.00 83.88 83 SER A N 1
ATOM 667 C CA . SER A 1 83 ? -5.373 -2.218 -2.655 1.00 83.88 83 SER A CA 1
ATOM 668 C C . SER A 1 83 ? -5.798 -1.539 -3.956 1.00 83.88 83 SER A C 1
ATOM 670 O O . SER A 1 83 ? -6.955 -1.642 -4.359 1.00 83.88 83 SER A O 1
ATOM 672 N N . CYS A 1 84 ? -4.856 -0.864 -4.621 1.00 78.62 84 CYS A N 1
ATOM 673 C CA . CYS A 1 84 ? -5.062 -0.229 -5.931 1.00 78.62 84 CYS A CA 1
ATOM 674 C C . CYS A 1 84 ? -5.293 -1.251 -7.057 1.00 78.62 84 CYS A C 1
ATOM 676 O O . CYS A 1 84 ? -5.620 -0.877 -8.177 1.00 78.62 84 CYS A O 1
ATOM 678 N N . GLU A 1 85 ? -5.044 -2.522 -6.767 1.00 78.19 85 GLU A N 1
ATOM 679 C CA . GLU A 1 85 ? -5.163 -3.666 -7.655 1.00 78.19 85 GLU A CA 1
ATOM 680 C C . GLU A 1 85 ? -6.613 -4.177 -7.772 1.00 78.19 85 GLU A C 1
ATOM 682 O O . GLU A 1 85 ? -6.881 -4.992 -8.647 1.00 78.19 85 GLU A O 1
ATOM 687 N N . LEU A 1 86 ? -7.534 -3.714 -6.914 1.00 79.06 86 LEU A N 1
ATOM 688 C CA . LEU A 1 86 ? -8.934 -4.155 -6.908 1.00 79.06 86 LEU A CA 1
ATOM 689 C C . LEU A 1 86 ? -9.775 -3.459 -7.981 1.00 79.06 86 LEU A C 1
ATOM 691 O O . LEU A 1 86 ? -9.715 -2.236 -8.136 1.00 79.06 86 LEU A O 1
ATOM 695 N N . ALA A 1 87 ? -10.624 -4.237 -8.651 1.00 83.44 87 ALA A N 1
ATOM 696 C CA . ALA A 1 87 ? -11.665 -3.733 -9.538 1.00 83.44 87 ALA A CA 1
ATOM 697 C C . ALA A 1 87 ? -12.862 -3.167 -8.749 1.00 83.44 87 ALA A C 1
ATOM 699 O O . ALA A 1 87 ? -13.065 -3.474 -7.569 1.00 83.44 87 ALA A O 1
ATOM 700 N N . LEU A 1 88 ? -13.684 -2.334 -9.398 1.00 86.31 88 LEU A N 1
ATOM 701 C CA . LEU A 1 88 ? -14.836 -1.697 -8.748 1.00 86.31 88 LEU A CA 1
ATOM 702 C C . LEU A 1 88 ? -15.850 -2.729 -8.243 1.00 86.31 88 LEU A C 1
ATOM 704 O O . LEU A 1 88 ? -16.339 -2.597 -7.124 1.00 86.31 88 LEU A O 1
ATOM 708 N N . GLU A 1 89 ? -16.094 -3.793 -9.006 1.00 85.25 89 GLU A N 1
ATOM 709 C CA . GLU A 1 89 ? -17.012 -4.876 -8.646 1.00 85.25 89 GLU A CA 1
ATOM 710 C C . GLU A 1 89 ? -16.548 -5.613 -7.377 1.00 85.25 89 GLU A C 1
ATOM 712 O O . GLU A 1 89 ? -17.352 -5.993 -6.521 1.00 85.25 89 GLU A O 1
ATOM 717 N N . GLU A 1 90 ? -15.233 -5.783 -7.211 1.00 86.88 90 GLU A N 1
ATOM 718 C CA . GLU A 1 90 ? -14.643 -6.391 -6.015 1.00 86.88 90 GLU A CA 1
ATOM 719 C C . GLU A 1 90 ? -14.788 -5.466 -4.798 1.00 86.88 90 GLU A C 1
ATOM 721 O O . GLU A 1 90 ? -15.126 -5.915 -3.698 1.00 86.88 90 GLU A O 1
ATOM 726 N N . ILE A 1 91 ? -14.599 -4.156 -4.990 1.00 92.25 91 ILE A N 1
ATOM 727 C CA . ILE A 1 91 ? -14.805 -3.143 -3.946 1.00 92.25 91 ILE A CA 1
ATOM 728 C C . ILE A 1 91 ? -16.279 -3.105 -3.514 1.00 92.25 91 ILE A C 1
ATOM 730 O O . ILE A 1 91 ? -16.569 -3.063 -2.313 1.00 92.25 91 ILE A O 1
ATOM 734 N N . GLU A 1 92 ? -17.218 -3.172 -4.459 1.00 94.88 92 GLU A N 1
ATOM 735 C CA . GLU A 1 92 ? -18.654 -3.268 -4.179 1.00 94.88 92 GLU A CA 1
ATOM 736 C C . GLU A 1 92 ? -18.987 -4.520 -3.365 1.00 94.88 92 GLU A C 1
ATOM 738 O O . GLU A 1 92 ? -19.707 -4.441 -2.362 1.00 94.88 92 GLU A O 1
ATOM 743 N N . GLN A 1 93 ? -18.411 -5.668 -3.729 1.00 95.69 93 GLN A N 1
ATOM 744 C CA . GLN A 1 93 ? -18.590 -6.913 -2.988 1.00 95.69 93 GLN A CA 1
ATOM 745 C C . GLN A 1 93 ? -18.085 -6.789 -1.543 1.00 95.69 93 GLN A C 1
ATOM 747 O O . GLN A 1 93 ? -18.781 -7.199 -0.606 1.00 95.69 93 GLN A O 1
ATOM 752 N N . ILE A 1 94 ? -16.901 -6.201 -1.342 1.00 97.50 94 ILE A N 1
ATOM 753 C CA . ILE A 1 94 ? -16.346 -5.923 -0.011 1.00 97.50 94 ILE A CA 1
ATOM 754 C C . ILE A 1 94 ? -17.304 -5.039 0.788 1.00 97.50 94 ILE A C 1
ATOM 756 O O . ILE A 1 94 ? -17.638 -5.366 1.932 1.00 97.50 94 ILE A O 1
ATOM 760 N N . ARG A 1 95 ? -17.789 -3.949 0.184 1.00 97.50 95 ARG A N 1
ATOM 761 C CA . ARG A 1 95 ? -18.710 -3.010 0.831 1.00 97.50 95 ARG A CA 1
ATOM 762 C C . ARG A 1 95 ? -20.024 -3.677 1.232 1.00 97.50 95 ARG A C 1
ATOM 764 O O . ARG A 1 95 ? -20.516 -3.418 2.329 1.00 97.50 95 ARG A O 1
ATOM 771 N N . ALA A 1 96 ? -20.575 -4.538 0.380 1.00 98.00 96 ALA A N 1
ATOM 772 C CA . ALA A 1 96 ? -21.815 -5.259 0.649 1.00 98.00 96 ALA A CA 1
ATOM 773 C C . ALA A 1 96 ? -21.662 -6.291 1.780 1.00 98.00 96 ALA A C 1
ATOM 775 O O . ALA A 1 96 ? -22.565 -6.452 2.600 1.00 98.00 96 ALA A O 1
ATOM 776 N N . LYS A 1 97 ? -20.520 -6.989 1.844 1.00 98.25 97 LYS A N 1
ATOM 777 C CA . LYS A 1 97 ? -20.253 -8.031 2.850 1.00 98.25 97 LYS A CA 1
ATOM 778 C C . LYS A 1 97 ? -19.819 -7.474 4.206 1.00 98.25 97 LYS A C 1
ATOM 780 O O . LYS A 1 97 ? -20.114 -8.096 5.224 1.00 98.25 97 LYS A O 1
ATOM 785 N N . VAL A 1 98 ? -19.150 -6.319 4.236 1.00 98.12 98 VAL A N 1
ATOM 786 C CA . VAL A 1 98 ? -18.645 -5.688 5.469 1.00 98.12 98 VAL A CA 1
ATOM 787 C C . VAL A 1 98 ? -19.105 -4.219 5.566 1.00 98.12 98 VAL A C 1
ATOM 789 O O . VAL A 1 98 ? -18.285 -3.299 5.579 1.00 98.12 98 VAL A O 1
ATOM 792 N N . PRO A 1 99 ? -20.423 -3.948 5.661 1.00 97.31 99 PRO A N 1
ATOM 793 C CA . PRO A 1 99 ? -20.980 -2.594 5.519 1.00 97.31 99 PRO A CA 1
ATOM 794 C C . PRO A 1 99 ? -20.582 -1.622 6.640 1.00 97.31 99 PRO A C 1
ATOM 796 O O . PRO A 1 99 ? -20.603 -0.404 6.448 1.00 97.31 99 PRO A O 1
ATOM 799 N N . ALA A 1 100 ? -20.206 -2.145 7.808 1.00 96.69 100 ALA A N 1
ATOM 800 C CA . ALA A 1 100 ? -19.761 -1.343 8.946 1.00 96.69 100 ALA A CA 1
ATOM 801 C C . ALA A 1 100 ? -18.298 -0.866 8.830 1.00 96.69 100 ALA A C 1
ATOM 803 O O . ALA A 1 100 ? -17.898 0.035 9.564 1.00 96.69 100 ALA A O 1
ATOM 804 N N . MET A 1 101 ? -17.496 -1.447 7.930 1.00 97.12 101 MET A N 1
ATOM 805 C CA . MET A 1 101 ? -16.110 -1.026 7.719 1.00 97.12 101 MET A CA 1
ATOM 806 C C . MET A 1 101 ? -16.048 0.263 6.888 1.00 97.12 101 MET A C 1
ATOM 808 O O . MET A 1 101 ? -16.751 0.400 5.883 1.00 97.12 101 MET A O 1
ATOM 812 N N . GLU A 1 102 ? -15.174 1.196 7.278 1.00 97.69 102 GLU A N 1
ATOM 813 C CA . GLU A 1 102 ? -14.798 2.314 6.408 1.00 97.69 102 GLU A CA 1
ATOM 814 C C . GLU A 1 102 ? -13.775 1.843 5.373 1.00 97.69 102 GLU A C 1
ATOM 816 O O . GLU A 1 102 ? -12.757 1.245 5.719 1.00 97.69 102 GLU A O 1
ATOM 821 N N . LEU A 1 103 ? -14.038 2.137 4.104 1.00 96.06 103 LEU A N 1
ATOM 822 C CA . LEU A 1 103 ? -13.147 1.815 2.995 1.00 96.06 103 LEU A CA 1
ATOM 823 C C . LEU A 1 103 ? -12.584 3.116 2.425 1.00 96.06 103 LEU A C 1
ATOM 825 O O . LEU A 1 103 ? -13.319 4.083 2.228 1.00 96.06 103 LEU A O 1
ATOM 829 N N . GLU A 1 104 ? -11.283 3.138 2.170 1.00 94.50 104 GLU A N 1
ATOM 830 C CA . GLU A 1 104 ? -10.586 4.230 1.493 1.00 94.50 104 GLU A CA 1
ATOM 831 C C . GLU A 1 104 ? -9.875 3.666 0.267 1.00 94.50 104 GLU A C 1
ATOM 833 O O . GLU A 1 104 ? -9.232 2.624 0.350 1.00 94.50 104 GLU A O 1
ATOM 838 N N . VAL A 1 105 ? -10.030 4.325 -0.879 1.00 88.69 105 VAL A N 1
ATOM 839 C CA . VAL A 1 105 ? -9.519 3.853 -2.171 1.00 88.69 105 VAL A CA 1
ATOM 840 C C . VAL A 1 105 ? -8.716 4.974 -2.810 1.00 88.69 105 VAL A C 1
ATOM 842 O O . VAL A 1 105 ? -9.122 6.139 -2.778 1.00 88.69 105 VAL A O 1
ATOM 845 N N . PHE A 1 106 ? -7.579 4.631 -3.408 1.00 82.75 106 PHE A N 1
ATOM 846 C CA . PHE A 1 106 ? -6.822 5.572 -4.220 1.00 82.75 106 PHE A CA 1
ATOM 847 C C . PHE A 1 106 ? -7.446 5.676 -5.612 1.00 82.75 106 PHE A C 1
ATOM 849 O O . PHE A 1 106 ? -7.456 4.711 -6.365 1.00 82.75 106 PHE A O 1
ATOM 856 N N . VAL A 1 107 ? -7.941 6.863 -5.967 1.00 76.62 107 VAL A N 1
ATOM 857 C CA . VAL A 1 107 ? -8.494 7.126 -7.310 1.00 76.62 107 VAL A CA 1
ATOM 858 C C . VAL A 1 107 ? -7.375 7.317 -8.333 1.00 76.62 107 VAL A C 1
ATOM 860 O O . VAL A 1 107 ? -7.461 6.859 -9.465 1.00 76.62 107 VAL A O 1
ATOM 863 N N . HIS A 1 108 ? -6.299 7.991 -7.934 1.00 68.44 108 HIS A N 1
ATOM 864 C CA . HIS A 1 108 ? -5.122 8.183 -8.765 1.00 68.44 108 HIS A CA 1
ATOM 865 C C . HIS A 1 108 ? -3.879 7.811 -7.964 1.00 68.44 108 HIS A C 1
ATOM 867 O O . HIS A 1 108 ? -3.753 8.132 -6.782 1.00 68.44 108 HIS A O 1
ATOM 873 N N . GLY A 1 109 ? -2.938 7.135 -8.608 1.00 64.19 109 GLY A N 1
ATOM 874 C CA . GLY A 1 109 ? -1.760 6.652 -7.916 1.00 64.19 109 GLY A CA 1
ATOM 875 C C . GLY A 1 109 ? -0.813 5.912 -8.834 1.00 64.19 109 GLY A C 1
ATOM 876 O O . GLY A 1 109 ? -1.089 5.654 -10.004 1.00 64.19 109 GLY A O 1
ATOM 877 N N . ALA A 1 110 ? 0.344 5.590 -8.278 1.00 60.84 110 ALA A N 1
ATOM 878 C CA . ALA A 1 110 ? 1.284 4.713 -8.930 1.00 60.84 110 ALA A CA 1
ATOM 879 C C . ALA A 1 110 ? 0.834 3.264 -8.731 1.00 60.84 110 ALA A C 1
ATOM 881 O O . ALA A 1 110 ? 1.074 2.714 -7.661 1.00 60.84 110 ALA A O 1
ATOM 882 N N . LEU A 1 111 ? 0.257 2.634 -9.758 1.00 60.94 111 LEU A N 1
ATOM 883 C CA . LEU A 1 111 ? 0.186 1.175 -9.781 1.00 60.94 111 LEU A CA 1
ATOM 884 C C . LEU A 1 111 ? 1.616 0.631 -9.765 1.00 60.94 111 LEU A C 1
ATOM 886 O O . LEU A 1 111 ? 2.508 1.139 -10.460 1.00 60.94 111 LEU A O 1
ATOM 890 N N . CYS A 1 112 ? 1.850 -0.288 -8.841 1.00 62.69 112 CYS A N 1
ATOM 891 C CA . CYS A 1 112 ? 3.162 -0.817 -8.536 1.00 62.69 112 CYS A CA 1
ATOM 892 C C . CYS A 1 112 ? 3.299 -2.165 -9.253 1.00 62.69 112 CYS A C 1
ATOM 894 O O . CYS A 1 112 ? 2.372 -2.964 -9.229 1.00 62.69 112 CYS A O 1
ATOM 896 N N . MET A 1 113 ? 4.445 -2.425 -9.893 1.00 59.34 113 MET A N 1
ATOM 897 C CA . MET A 1 113 ? 4.724 -3.761 -10.455 1.00 59.34 113 MET A CA 1
ATOM 898 C C . MET A 1 113 ? 4.974 -4.812 -9.356 1.00 59.34 113 MET A C 1
ATOM 900 O O . MET A 1 113 ? 5.048 -6.000 -9.638 1.00 59.34 113 MET A O 1
ATOM 904 N N . ALA A 1 114 ? 5.135 -4.377 -8.103 1.00 59.59 114 ALA A N 1
ATOM 905 C CA . ALA A 1 114 ? 5.278 -5.216 -6.918 1.00 59.59 114 ALA A CA 1
ATOM 906 C C . ALA A 1 114 ? 4.163 -4.887 -5.913 1.00 59.59 114 ALA A C 1
ATOM 908 O O . ALA A 1 114 ? 3.482 -3.878 -6.070 1.00 59.59 114 ALA A O 1
ATOM 909 N N . TYR A 1 115 ? 4.002 -5.686 -4.853 1.00 59.16 115 TYR A N 1
ATOM 910 C CA . TYR A 1 115 ? 3.007 -5.401 -3.811 1.00 59.16 115 TYR A CA 1
ATOM 911 C C . TYR A 1 115 ? 3.150 -3.969 -3.270 1.00 59.16 115 TYR A C 1
ATOM 913 O O . TYR A 1 115 ? 4.236 -3.553 -2.846 1.00 59.16 115 TYR A O 1
ATOM 921 N N . SER A 1 116 ? 2.047 -3.216 -3.316 1.00 63.94 116 SER A N 1
ATOM 922 C CA . SER A 1 116 ? 1.995 -1.780 -3.039 1.00 63.94 116 SER A CA 1
ATOM 923 C C . SER A 1 116 ? 2.715 -1.398 -1.737 1.00 63.94 116 SER A C 1
ATOM 925 O O . SER A 1 116 ? 2.379 -1.846 -0.642 1.00 63.94 116 SER A O 1
ATOM 927 N N . GLY A 1 117 ? 3.749 -0.557 -1.865 1.00 62.84 117 GLY A N 1
ATOM 928 C CA . GLY A 1 117 ? 4.603 -0.128 -0.753 1.00 62.84 117 GLY A CA 1
ATOM 929 C C . GLY A 1 117 ? 5.689 -1.128 -0.328 1.00 62.84 117 GLY A C 1
ATOM 930 O O . GLY A 1 117 ? 6.188 -1.005 0.787 1.00 62.84 117 GLY A O 1
ATOM 931 N N . ARG A 1 118 ? 6.054 -2.093 -1.190 1.00 67.88 118 ARG A N 1
ATOM 932 C CA . ARG A 1 118 ? 7.220 -2.993 -1.067 1.00 67.88 118 ARG A CA 1
ATOM 933 C C . ARG A 1 118 ? 7.915 -3.179 -2.432 1.00 67.88 118 ARG A C 1
ATOM 935 O O . ARG A 1 118 ? 7.932 -4.266 -3.003 1.00 67.88 118 ARG A O 1
ATOM 942 N N . CYS A 1 119 ? 8.454 -2.098 -3.000 1.00 73.19 119 CYS A N 1
ATOM 943 C CA . CYS A 1 119 ? 9.002 -2.094 -4.368 1.00 73.19 119 CYS A CA 1
ATOM 944 C C . CYS A 1 119 ? 10.395 -2.745 -4.476 1.00 73.19 119 CYS A C 1
ATOM 946 O O . CYS A 1 119 ? 11.399 -2.036 -4.448 1.00 73.19 119 CYS A O 1
ATOM 948 N N . LEU A 1 120 ? 10.469 -4.067 -4.672 1.00 70.81 120 LEU A N 1
ATOM 949 C CA . LEU A 1 120 ? 11.742 -4.793 -4.828 1.00 70.81 120 LEU A CA 1
ATOM 950 C C . LEU A 1 120 ? 12.681 -4.148 -5.863 1.00 70.81 120 LEU A C 1
ATOM 952 O O . LEU A 1 120 ? 13.875 -4.027 -5.613 1.00 70.81 120 LEU A O 1
ATOM 956 N N . LEU A 1 121 ? 12.129 -3.673 -6.984 1.00 72.88 121 LEU A N 1
ATOM 957 C CA . LEU A 1 121 ? 12.903 -3.055 -8.059 1.00 72.88 121 LEU A CA 1
ATOM 958 C C . LEU A 1 121 ? 13.634 -1.784 -7.600 1.00 72.88 121 LEU A C 1
ATOM 960 O O . LEU A 1 121 ? 14.831 -1.655 -7.823 1.00 72.88 121 LEU A O 1
ATOM 964 N N . SER A 1 122 ? 12.951 -0.862 -6.916 1.00 74.19 122 SER A N 1
ATOM 965 C CA . SER A 1 122 ? 13.605 0.352 -6.404 1.00 74.19 122 SER A CA 1
ATOM 966 C C . SER A 1 122 ? 14.618 0.040 -5.296 1.00 74.19 122 SER A C 1
ATOM 968 O O . SER A 1 122 ? 15.622 0.735 -5.184 1.00 74.19 122 SER A O 1
ATOM 970 N N . GLY A 1 123 ? 14.381 -0.992 -4.478 1.00 74.94 123 GLY A N 1
ATOM 971 C CA . GLY A 1 123 ? 15.354 -1.421 -3.466 1.00 74.94 123 GLY A CA 1
ATOM 972 C C . GLY A 1 123 ? 16.611 -2.036 -4.078 1.00 74.94 123 GLY A C 1
ATOM 973 O O . GLY A 1 123 ? 17.707 -1.785 -3.594 1.00 74.94 123 GLY A O 1
ATOM 974 N N . TYR A 1 124 ? 16.463 -2.804 -5.158 1.00 75.62 124 TYR A N 1
ATOM 975 C CA . TYR A 1 124 ? 17.593 -3.399 -5.870 1.00 75.62 124 TYR A CA 1
ATOM 976 C C . TYR A 1 124 ? 18.426 -2.349 -6.620 1.00 75.62 124 TYR A C 1
ATOM 978 O O . TYR A 1 124 ? 19.649 -2.368 -6.537 1.00 75.62 124 TYR A O 1
ATOM 986 N N . MET A 1 125 ? 17.770 -1.414 -7.314 1.00 75.69 125 MET A N 1
ATOM 987 C CA . MET A 1 125 ? 18.445 -0.435 -8.179 1.00 75.69 125 MET A CA 1
ATOM 988 C C . MET A 1 125 ? 19.111 0.712 -7.398 1.00 75.69 125 MET A C 1
ATOM 990 O O . MET A 1 125 ? 20.254 1.069 -7.687 1.00 75.69 125 MET A O 1
ATOM 994 N N . ASP A 1 126 ? 18.418 1.251 -6.386 1.00 70.44 126 ASP A N 1
ATOM 995 C CA . ASP A 1 126 ? 18.820 2.475 -5.667 1.00 70.44 126 ASP A CA 1
ATOM 996 C C . ASP A 1 126 ? 18.954 2.286 -4.153 1.00 70.44 126 ASP A C 1
ATOM 998 O O . ASP A 1 126 ? 18.897 3.262 -3.405 1.00 70.44 126 ASP A O 1
ATOM 1002 N N . THR A 1 127 ? 19.038 1.036 -3.678 1.00 68.69 127 THR A N 1
ATOM 1003 C CA . THR A 1 127 ? 19.203 0.688 -2.250 1.00 68.69 127 THR A CA 1
ATOM 1004 C C . THR A 1 127 ? 18.200 1.362 -1.299 1.00 68.69 127 THR A C 1
ATOM 1006 O O . THR A 1 127 ? 18.439 1.487 -0.097 1.00 68.69 127 THR A O 1
ATOM 1009 N N . CYS A 1 128 ? 17.034 1.773 -1.810 1.00 69.12 128 CYS A N 1
ATOM 1010 C CA . CYS A 1 128 ? 16.041 2.500 -1.027 1.00 69.12 128 CYS A CA 1
ATOM 1011 C C . CYS A 1 128 ? 15.264 1.577 -0.070 1.00 69.12 128 CYS A C 1
ATOM 1013 O O . CYS A 1 128 ? 14.983 0.411 -0.369 1.00 69.12 128 CYS A O 1
ATOM 1015 N N . ASN A 1 129 ? 14.875 2.108 1.095 1.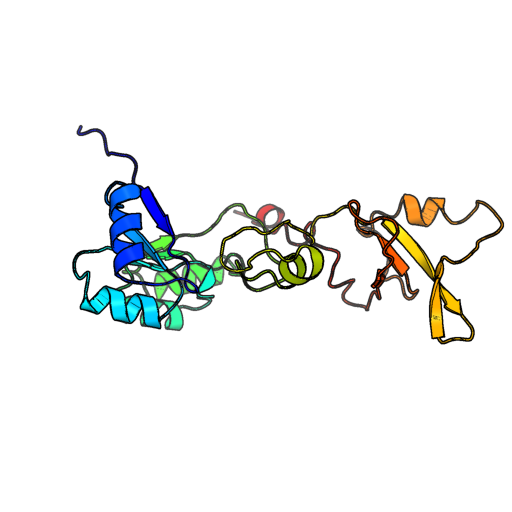00 68.00 129 ASN A N 1
ATOM 1016 C CA . ASN A 1 129 ? 14.089 1.349 2.064 1.00 68.00 129 ASN A CA 1
ATOM 1017 C C . ASN A 1 129 ? 12.635 1.174 1.597 1.00 68.00 129 ASN A C 1
ATOM 1019 O O . ASN A 1 129 ? 11.805 2.086 1.659 1.00 68.00 129 ASN A O 1
ATOM 1023 N N . LEU A 1 130 ? 12.319 -0.062 1.217 1.00 67.00 130 LEU A N 1
ATOM 1024 C CA . LEU A 1 130 ? 11.031 -0.484 0.673 1.00 67.00 130 LEU A CA 1
ATOM 1025 C C . LEU A 1 130 ? 9.831 -0.087 1.540 1.00 67.00 130 LEU A C 1
ATOM 1027 O O . LEU A 1 130 ? 8.784 0.265 1.003 1.00 67.00 130 LEU A O 1
ATOM 1031 N N . ASN A 1 131 ? 9.989 -0.095 2.866 1.00 64.88 131 ASN A N 1
ATOM 1032 C CA . ASN A 1 131 ? 8.898 0.135 3.808 1.00 64.88 131 ASN A CA 1
ATOM 1033 C C . ASN A 1 131 ? 8.748 1.604 4.232 1.00 64.88 131 ASN A C 1
ATOM 1035 O O . ASN A 1 131 ? 7.722 1.947 4.815 1.00 64.88 131 ASN A O 1
ATOM 1039 N N . GLN A 1 132 ? 9.684 2.493 3.883 1.00 71.50 132 GLN A N 1
ATOM 1040 C CA . GLN A 1 132 ? 9.635 3.918 4.253 1.00 71.50 132 GLN A CA 1
ATOM 1041 C C . GLN A 1 132 ? 8.954 4.802 3.194 1.00 71.50 132 GLN A C 1
ATOM 1043 O O . GLN A 1 132 ? 8.751 5.992 3.403 1.00 71.50 132 GLN A O 1
ATOM 1048 N N . GLY A 1 133 ? 8.509 4.231 2.068 1.00 71.38 133 GLY A N 1
ATOM 1049 C CA . GLY A 1 133 ? 7.873 5.004 0.993 1.00 71.38 133 GLY A CA 1
ATOM 1050 C C . GLY A 1 133 ? 8.858 5.797 0.128 1.00 71.38 133 GLY A C 1
ATOM 1051 O O . GLY A 1 133 ? 8.441 6.676 -0.618 1.00 71.38 133 GLY A O 1
ATOM 1052 N N . THR A 1 134 ? 10.147 5.459 0.168 1.00 74.94 134 THR A N 1
ATOM 1053 C CA . THR A 1 134 ? 11.228 6.099 -0.604 1.00 74.94 134 THR A CA 1
ATOM 1054 C C . THR A 1 134 ? 11.338 5.562 -2.036 1.00 74.94 134 THR A C 1
ATOM 1056 O O . THR A 1 134 ? 12.410 5.548 -2.631 1.00 74.94 134 THR A O 1
ATOM 1059 N N . CYS A 1 135 ? 10.221 5.107 -2.618 1.00 78.31 135 CYS A N 1
ATOM 1060 C CA . CYS A 1 135 ? 10.205 4.536 -3.961 1.00 78.31 135 CYS A CA 1
ATOM 1061 C C . CYS A 1 135 ? 10.727 5.546 -4.996 1.00 78.31 135 CYS A C 1
ATOM 1063 O O . CYS A 1 135 ? 10.104 6.581 -5.239 1.00 78.31 135 CYS A O 1
ATOM 1065 N N . THR A 1 136 ? 11.821 5.186 -5.669 1.00 78.31 136 THR A N 1
ATOM 1066 C CA . THR A 1 136 ? 12.460 5.984 -6.730 1.00 78.31 136 THR A CA 1
ATOM 1067 C C . THR A 1 136 ? 11.740 5.905 -8.073 1.00 78.31 136 THR A C 1
ATOM 1069 O O . THR A 1 136 ? 12.068 6.625 -9.015 1.00 78.31 136 THR A O 1
ATOM 1072 N N . LYS A 1 137 ? 10.702 5.059 -8.150 1.00 77.44 137 LYS A N 1
ATOM 1073 C CA . LYS A 1 137 ? 9.889 4.819 -9.347 1.00 77.44 137 LYS A CA 1
ATOM 1074 C C . LYS A 1 137 ? 10.732 4.299 -10.518 1.00 77.44 137 LYS A C 1
ATOM 1076 O O . LYS A 1 137 ? 10.466 4.677 -11.653 1.00 77.44 137 LYS A O 1
ATOM 1081 N N . ALA A 1 138 ? 11.674 3.391 -10.239 1.00 77.31 138 ALA A N 1
ATOM 1082 C CA . ALA A 1 138 ? 12.531 2.746 -11.242 1.00 77.31 138 ALA A CA 1
ATOM 1083 C C . ALA A 1 138 ? 11.734 2.165 -12.424 1.00 77.31 138 ALA A C 1
ATOM 1085 O O . ALA A 1 138 ? 12.043 2.423 -13.578 1.00 77.31 138 ALA A O 1
ATOM 1086 N N . CYS A 1 139 ? 10.580 1.551 -12.149 1.00 72.50 139 CYS A N 1
ATOM 1087 C CA . CYS A 1 139 ? 9.616 1.081 -13.159 1.00 72.50 139 CYS A CA 1
ATOM 1088 C C . CYS A 1 139 ? 9.037 2.159 -14.111 1.00 72.50 139 CYS A C 1
ATOM 1090 O O . CYS A 1 139 ? 8.203 1.856 -14.964 1.00 72.50 139 CYS A O 1
ATOM 1092 N N . ARG A 1 140 ? 9.381 3.439 -13.928 1.00 72.62 140 ARG A N 1
ATOM 1093 C CA . ARG A 1 140 ? 8.928 4.572 -14.752 1.00 72.62 140 ARG A CA 1
ATOM 1094 C C . ARG A 1 140 ? 10.067 5.319 -15.432 1.00 72.62 140 ARG A C 1
ATOM 1096 O O . ARG A 1 140 ? 9.801 6.322 -16.094 1.00 72.62 140 ARG A O 1
ATOM 1103 N N . TRP A 1 141 ? 11.312 4.918 -15.209 1.00 76.50 141 TRP A N 1
ATOM 1104 C CA . TRP A 1 141 ? 12.438 5.607 -15.814 1.00 76.50 141 TRP A CA 1
ATOM 1105 C C . TRP A 1 141 ? 12.439 5.429 -17.328 1.00 76.50 141 TRP A C 1
ATOM 1107 O O . TRP A 1 141 ? 11.930 4.447 -17.868 1.00 76.50 141 TRP A O 1
ATOM 1117 N N . VAL A 1 142 ? 13.005 6.417 -18.015 1.00 76.56 142 VAL A N 1
ATOM 1118 C CA . VAL A 1 142 ? 13.186 6.370 -19.465 1.00 76.56 142 VAL A CA 1
ATOM 1119 C C . VAL A 1 142 ? 14.491 5.633 -19.740 1.00 76.56 142 VAL A C 1
ATOM 1121 O O . VAL A 1 142 ? 15.539 6.255 -19.891 1.00 76.56 142 VAL A O 1
ATOM 1124 N N . TYR A 1 143 ? 14.433 4.304 -19.725 1.00 79.19 143 TYR A N 1
ATOM 1125 C CA . TYR A 1 143 ? 15.596 3.467 -20.001 1.00 79.19 143 TYR A CA 1
ATOM 1126 C C . TYR A 1 143 ? 16.056 3.635 -21.450 1.00 79.19 143 TYR A C 1
ATOM 1128 O O . TYR A 1 143 ? 15.240 3.652 -22.374 1.00 79.19 143 TYR A O 1
ATOM 1136 N N . GLN A 1 144 ? 17.369 3.734 -21.653 1.00 80.81 144 GLN A N 1
ATOM 1137 C CA . GLN A 1 144 ? 17.948 3.670 -22.992 1.00 80.81 144 GLN A CA 1
ATOM 1138 C C . GLN A 1 144 ? 18.017 2.210 -23.429 1.00 80.81 144 GLN A C 1
ATOM 1140 O O . GLN A 1 144 ? 18.542 1.372 -22.697 1.00 80.81 144 GLN A O 1
ATOM 1145 N N . VAL A 1 145 ? 17.484 1.914 -24.612 1.00 80.81 145 VAL A N 1
ATOM 1146 C CA . VAL A 1 145 ? 17.421 0.559 -25.166 1.00 80.81 145 VAL A CA 1
ATOM 1147 C C . VAL A 1 145 ? 18.448 0.434 -26.282 1.00 80.81 145 VAL A C 1
ATOM 1149 O O . VAL A 1 145 ? 18.451 1.229 -27.220 1.00 80.81 145 VAL A O 1
ATOM 1152 N N . THR A 1 146 ? 19.316 -0.570 -26.188 1.00 83.38 146 THR A N 1
ATOM 1153 C CA . THR A 1 146 ? 20.319 -0.886 -27.214 1.00 83.38 146 THR A CA 1
ATOM 1154 C C . THR A 1 146 ? 20.175 -2.342 -27.637 1.00 83.38 146 THR A C 1
ATOM 1156 O O . THR A 1 146 ? 20.029 -3.216 -26.787 1.00 83.38 146 THR A O 1
ATOM 1159 N N . ALA A 1 147 ? 20.226 -2.627 -28.939 1.00 84.12 147 ALA A N 1
ATOM 1160 C CA . ALA A 1 147 ? 20.208 -4.004 -29.431 1.00 84.12 147 ALA A CA 1
ATOM 1161 C C . ALA A 1 147 ? 21.435 -4.777 -28.919 1.00 84.12 147 ALA A C 1
ATOM 1163 O O . ALA A 1 147 ? 22.546 -4.236 -28.904 1.00 84.12 147 ALA A O 1
ATOM 1164 N N . ALA A 1 148 ? 21.243 -6.034 -28.521 1.00 84.81 148 ALA A N 1
ATOM 1165 C CA . ALA A 1 148 ? 22.296 -6.869 -27.956 1.00 84.81 148 ALA A CA 1
ATOM 1166 C C . ALA A 1 148 ? 22.623 -8.066 -28.857 1.00 84.81 148 ALA A C 1
ATOM 1168 O O . ALA A 1 148 ? 21.779 -8.556 -29.602 1.00 84.81 148 ALA A O 1
ATOM 1169 N N . THR A 1 149 ? 23.853 -8.563 -28.761 1.00 85.94 149 THR A N 1
ATOM 1170 C CA . THR A 1 149 ? 24.256 -9.873 -29.286 1.00 85.94 149 THR A CA 1
ATOM 1171 C C . THR A 1 149 ? 25.064 -10.613 -28.232 1.00 85.94 149 THR A C 1
ATOM 1173 O O . THR A 1 149 ? 25.779 -9.998 -27.442 1.00 85.94 149 THR A O 1
ATOM 1176 N N . GLU A 1 150 ? 24.975 -11.936 -28.227 1.00 86.44 150 GLU A N 1
ATOM 1177 C CA . GLU A 1 150 ? 25.823 -12.778 -27.390 1.00 86.44 150 GLU A CA 1
ATOM 1178 C C . GLU A 1 150 ? 27.204 -12.930 -28.042 1.00 86.44 150 GLU A C 1
ATOM 1180 O O . GLU A 1 150 ? 27.313 -13.182 -29.245 1.00 86.44 150 GLU A O 1
ATOM 1185 N N . ASN A 1 151 ? 28.270 -12.719 -27.270 1.00 85.94 151 ASN A N 1
ATOM 1186 C CA . ASN A 1 151 ? 29.638 -12.960 -27.721 1.00 85.94 151 ASN A CA 1
ATOM 1187 C C . ASN A 1 151 ? 30.070 -14.414 -27.444 1.00 85.94 151 ASN A C 1
ATOM 1189 O O . ASN A 1 151 ? 29.376 -15.177 -26.779 1.00 85.94 151 ASN A O 1
ATOM 1193 N N . ALA A 1 152 ? 31.261 -14.804 -27.909 1.00 84.94 152 ALA A N 1
ATOM 1194 C CA . ALA A 1 152 ? 31.782 -16.166 -27.723 1.00 84.94 152 ALA A CA 1
ATOM 1195 C C . ALA A 1 152 ? 31.984 -16.583 -26.247 1.00 84.94 152 ALA A C 1
ATOM 1197 O O . ALA A 1 152 ? 32.181 -17.763 -25.970 1.00 84.94 152 ALA A O 1
ATOM 1198 N N . ALA A 1 153 ? 31.955 -15.630 -25.311 1.00 85.69 153 ALA A N 1
ATOM 1199 C CA . ALA A 1 153 ? 32.048 -15.870 -23.873 1.00 85.69 153 ALA A CA 1
ATOM 1200 C C . ALA A 1 153 ? 30.670 -15.942 -23.183 1.00 85.69 153 ALA A C 1
ATOM 1202 O O . ALA A 1 153 ? 30.614 -15.993 -21.956 1.00 85.69 153 ALA A O 1
ATOM 1203 N N . GLY A 1 154 ? 29.572 -15.912 -23.945 1.00 80.31 154 GLY A N 1
ATOM 1204 C CA . GLY A 1 154 ? 28.207 -15.929 -23.416 1.00 80.31 154 GLY A CA 1
ATOM 1205 C C . GLY A 1 154 ? 27.753 -14.603 -22.798 1.00 80.31 154 GLY A C 1
ATOM 1206 O O . GLY A 1 154 ? 26.801 -14.569 -22.023 1.00 80.31 154 GLY A O 1
ATOM 1207 N N . GLN A 1 155 ? 28.454 -13.499 -23.077 1.00 82.38 155 GLN A N 1
ATOM 1208 C CA . GLN A 1 155 ? 28.099 -12.174 -22.568 1.00 82.38 155 GLN A CA 1
ATOM 1209 C C . GLN A 1 155 ? 27.306 -11.394 -23.615 1.00 82.38 155 GLN A C 1
ATOM 1211 O O . GLN A 1 155 ? 27.683 -11.354 -24.789 1.00 82.38 155 GLN A O 1
ATOM 1216 N N . PHE A 1 156 ? 26.251 -10.711 -23.173 1.00 84.81 156 PHE A N 1
ATOM 1217 C CA . PHE A 1 156 ? 25.478 -9.807 -24.020 1.00 84.81 156 PHE A CA 1
ATOM 1218 C C . PHE A 1 156 ? 26.197 -8.468 -24.160 1.00 84.81 156 PHE A C 1
ATOM 1220 O O . PHE A 1 156 ? 26.414 -7.757 -23.179 1.00 84.81 156 PHE A O 1
ATOM 1227 N N . VAL A 1 157 ? 26.564 -8.124 -25.390 1.00 85.00 157 VAL A N 1
ATOM 1228 C CA . VAL A 1 157 ? 27.247 -6.875 -25.741 1.00 85.00 157 VAL A CA 1
ATOM 1229 C C . VAL A 1 157 ? 26.407 -6.074 -26.736 1.00 85.00 157 VAL A C 1
ATOM 1231 O O . VAL A 1 157 ? 25.625 -6.672 -27.482 1.00 85.00 157 VAL A O 1
ATOM 1234 N N . PRO A 1 158 ? 26.547 -4.736 -26.783 1.00 83.88 158 PRO A N 1
ATOM 1235 C CA . PRO A 1 158 ? 25.881 -3.928 -27.796 1.00 83.88 158 PRO A CA 1
ATOM 1236 C C . PRO A 1 158 ? 26.188 -4.445 -29.201 1.00 83.88 158 PRO A C 1
ATOM 1238 O O . PRO A 1 158 ? 27.347 -4.689 -29.549 1.00 83.88 158 PRO A O 1
ATOM 1241 N N . LYS A 1 159 ? 25.152 -4.601 -30.024 1.00 80.69 159 LYS A N 1
ATOM 1242 C CA . LYS A 1 159 ? 25.307 -4.979 -31.425 1.00 80.69 159 LYS A CA 1
ATOM 1243 C C . LYS A 1 159 ? 25.999 -3.829 -32.162 1.00 80.69 159 LYS A C 1
ATOM 1245 O O . LYS A 1 159 ? 25.444 -2.742 -32.304 1.00 80.69 159 LYS A O 1
ATOM 1250 N N . VAL A 1 160 ? 27.229 -4.056 -32.617 1.00 64.62 160 VAL A N 1
ATOM 1251 C CA . VAL A 1 160 ? 27.988 -3.077 -33.407 1.00 64.62 160 VAL A CA 1
ATOM 1252 C C . VAL A 1 160 ? 27.429 -3.072 -34.831 1.00 64.62 160 VAL A C 1
ATOM 1254 O O . VAL A 1 160 ? 27.900 -3.808 -35.694 1.00 64.62 160 VAL A O 1
ATOM 1257 N N . GLU A 1 161 ? 26.392 -2.280 -35.098 1.00 52.94 161 GLU A N 1
ATOM 1258 C CA . GLU A 1 161 ? 25.898 -2.097 -36.465 1.00 52.94 161 GLU A CA 1
ATOM 1259 C C . GLU A 1 161 ? 26.750 -1.048 -37.192 1.00 52.94 161 GLU A C 1
ATOM 1261 O O . GLU A 1 161 ? 26.655 0.157 -36.962 1.00 52.94 161 GLU A O 1
ATOM 1266 N N . THR A 1 162 ? 27.605 -1.509 -38.107 1.00 42.03 162 THR A N 1
ATOM 1267 C CA . THR A 1 162 ? 28.104 -0.654 -39.188 1.00 42.03 162 THR A CA 1
ATOM 1268 C C . THR A 1 162 ? 26.923 -0.433 -40.135 1.00 42.03 162 THR A C 1
ATOM 1270 O O . THR A 1 162 ? 26.427 -1.400 -40.699 1.00 42.03 162 THR A O 1
ATOM 1273 N N . THR A 1 163 ? 26.497 0.820 -40.310 1.00 38.06 163 THR A N 1
ATOM 1274 C CA . THR A 1 163 ? 25.394 1.351 -41.150 1.00 38.06 163 THR A CA 1
ATOM 1275 C C . THR A 1 163 ? 24.067 1.702 -40.457 1.00 38.06 163 THR A C 1
ATOM 1277 O O . THR A 1 163 ? 23.354 0.903 -39.865 1.00 38.06 163 THR A O 1
ATOM 1280 N N . SER A 1 164 ? 23.749 2.984 -40.614 1.00 39.53 164 SER A N 1
ATOM 1281 C CA . SER A 1 164 ? 22.761 3.855 -39.976 1.00 39.53 164 SER A CA 1
ATOM 1282 C C . SER A 1 164 ? 21.280 3.562 -40.266 1.00 39.53 164 SER A C 1
ATOM 1284 O O . SER A 1 164 ? 20.465 4.476 -40.158 1.00 39.53 164 SER A O 1
ATOM 1286 N N . ALA A 1 165 ? 20.904 2.352 -40.686 1.00 34.97 165 ALA A N 1
ATOM 1287 C CA . ALA A 1 165 ? 19.567 2.118 -41.245 1.00 34.97 165 ALA A CA 1
ATOM 1288 C C . ALA A 1 165 ? 18.512 1.620 -40.236 1.00 34.97 165 ALA A C 1
ATOM 1290 O O . ALA A 1 165 ? 17.336 1.916 -40.426 1.00 34.97 165 ALA A O 1
ATOM 1291 N N . ASN A 1 166 ? 18.894 0.948 -39.140 1.00 42.06 166 ASN A N 1
ATOM 1292 C CA . ASN A 1 166 ? 17.920 0.315 -38.229 1.00 42.06 166 ASN A CA 1
ATOM 1293 C C . ASN A 1 166 ? 17.834 0.934 -36.825 1.00 42.06 166 ASN A C 1
ATOM 1295 O O . ASN A 1 166 ? 16.908 0.632 -36.075 1.00 42.06 166 ASN A O 1
ATOM 1299 N N . VAL A 1 167 ? 18.716 1.875 -36.476 1.00 39.41 167 VAL A N 1
ATOM 1300 C CA . VAL A 1 167 ? 18.667 2.551 -35.164 1.00 39.41 167 VAL A CA 1
ATOM 1301 C C . VAL A 1 167 ? 17.461 3.495 -35.058 1.00 39.41 167 VAL A C 1
ATOM 1303 O O . VAL A 1 167 ? 16.913 3.669 -33.976 1.00 39.41 167 VAL A O 1
ATOM 1306 N N . ALA A 1 168 ? 16.972 4.049 -36.174 1.00 36.91 168 ALA A N 1
ATOM 1307 C CA . ALA A 1 168 ? 15.779 4.903 -36.176 1.00 36.91 168 ALA A CA 1
ATOM 1308 C C . ALA A 1 168 ? 14.485 4.134 -35.835 1.00 36.91 168 ALA A C 1
ATOM 1310 O O . ALA A 1 168 ? 13.582 4.708 -35.229 1.00 36.91 168 ALA A O 1
ATOM 1311 N N . ALA A 1 169 ? 14.413 2.836 -36.155 1.00 40.31 169 ALA A N 1
ATOM 1312 C CA . ALA A 1 169 ? 13.282 1.985 -35.783 1.00 40.31 169 ALA A CA 1
ATOM 1313 C C . ALA A 1 169 ? 13.272 1.653 -34.280 1.00 40.31 169 ALA A C 1
ATOM 1315 O O . ALA A 1 169 ? 12.205 1.465 -33.710 1.00 40.31 169 ALA A O 1
ATOM 1316 N N . ILE A 1 170 ? 14.438 1.650 -33.625 1.00 45.41 170 ILE A N 1
ATOM 1317 C CA . ILE A 1 170 ? 14.593 1.325 -32.197 1.00 45.41 170 ILE A CA 1
ATOM 1318 C C . ILE A 1 170 ? 14.535 2.597 -31.331 1.00 45.41 170 ILE A C 1
ATOM 1320 O O . ILE A 1 170 ? 13.926 2.598 -30.268 1.00 45.41 170 ILE A O 1
ATOM 1324 N N . ALA A 1 171 ? 15.083 3.719 -31.810 1.00 37.72 171 ALA A N 1
ATOM 1325 C CA . ALA A 1 171 ? 15.050 5.010 -31.114 1.00 37.72 171 ALA A CA 1
ATOM 1326 C C . ALA A 1 171 ? 13.669 5.696 -31.165 1.00 37.72 171 ALA A C 1
ATOM 1328 O O . ALA A 1 171 ? 13.360 6.528 -30.313 1.00 37.72 171 ALA A O 1
ATOM 1329 N N . GLY A 1 172 ? 12.844 5.349 -32.161 1.00 35.22 172 GLY A N 1
ATOM 1330 C CA . GLY A 1 172 ? 11.442 5.761 -32.285 1.00 35.22 172 GLY A CA 1
ATOM 1331 C C . GLY A 1 172 ? 10.438 4.716 -31.789 1.00 35.22 172 GLY A C 1
ATOM 1332 O O . GLY A 1 172 ? 9.244 5.016 -31.726 1.00 35.22 172 GLY A O 1
ATOM 1333 N N . ALA A 1 173 ? 10.897 3.518 -31.406 1.00 39.19 173 ALA A N 1
ATOM 1334 C CA . ALA A 1 173 ? 10.068 2.516 -30.754 1.00 39.19 173 ALA A CA 1
ATOM 1335 C C . ALA A 1 173 ? 9.772 2.972 -29.326 1.00 39.19 173 ALA A C 1
ATOM 1337 O O . ALA A 1 173 ? 10.318 2.502 -28.333 1.00 39.19 173 ALA A O 1
ATOM 1338 N N . SER A 1 174 ? 8.801 3.867 -29.213 1.00 37.91 174 SER A N 1
ATOM 1339 C CA . SER A 1 174 ? 7.820 3.680 -28.166 1.00 37.91 174 SER A CA 1
ATOM 1340 C C . SER A 1 174 ? 7.343 2.226 -28.284 1.00 37.91 174 SER A C 1
ATOM 1342 O O . SER A 1 174 ? 6.539 1.920 -29.165 1.00 37.91 174 SER A O 1
ATOM 1344 N N . LEU A 1 175 ? 7.857 1.336 -27.424 1.00 42.47 175 LEU A N 1
ATOM 1345 C CA . LEU A 1 175 ? 7.517 -0.099 -27.343 1.00 42.47 175 LEU A CA 1
ATOM 1346 C C . LEU A 1 175 ? 5.994 -0.352 -27.248 1.00 42.47 175 LEU A C 1
ATOM 1348 O O . LEU A 1 175 ? 5.524 -1.469 -27.383 1.00 42.47 175 LEU A O 1
ATOM 1352 N N . HIS A 1 176 ? 5.205 0.709 -27.085 1.00 44.94 176 HIS A N 1
ATOM 1353 C CA . HIS A 1 176 ? 3.748 0.751 -27.038 1.00 44.94 176 HIS A CA 1
ATOM 1354 C C . HIS A 1 176 ? 3.012 0.439 -28.364 1.00 44.94 176 HIS A C 1
ATOM 1356 O O . HIS A 1 176 ? 1.785 0.501 -28.368 1.00 44.94 176 HIS A O 1
ATOM 1362 N N . GLN A 1 177 ? 3.693 0.156 -29.486 1.00 43.72 177 GLN A N 1
ATOM 1363 C CA . GLN A 1 177 ? 3.020 -0.137 -30.773 1.00 43.72 177 GLN A CA 1
ATOM 1364 C C . GLN A 1 177 ? 3.550 -1.340 -31.569 1.00 43.72 177 GLN A C 1
ATOM 1366 O O . GLN A 1 177 ? 3.090 -1.560 -32.687 1.00 43.72 177 GLN A O 1
ATOM 1371 N N . SER A 1 178 ? 4.471 -2.144 -31.037 1.00 42.34 178 SER A N 1
ATOM 1372 C CA . SER A 1 178 ? 5.122 -3.188 -31.841 1.00 42.34 178 SER A CA 1
ATOM 1373 C C . SER A 1 178 ? 4.947 -4.570 -31.229 1.00 42.34 178 SER A C 1
ATOM 1375 O O . SER A 1 178 ? 4.933 -4.722 -30.014 1.00 42.34 178 SER A O 1
ATOM 1377 N N . GLN A 1 179 ? 4.785 -5.563 -32.102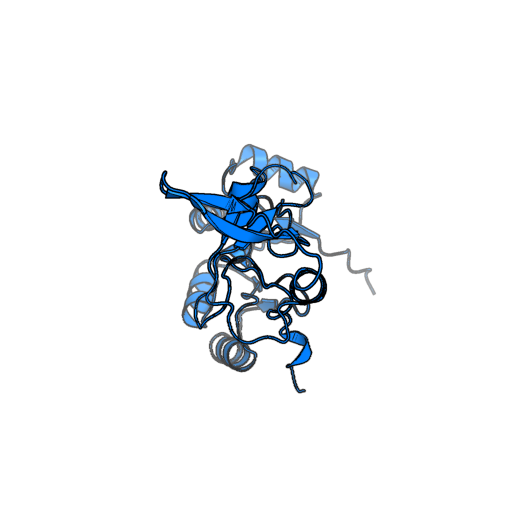 1.00 46.06 179 GLN A N 1
ATOM 1378 C CA . GLN A 1 179 ? 4.831 -6.989 -31.782 1.00 46.06 179 GLN A CA 1
ATOM 1379 C C . GLN A 1 179 ? 6.014 -7.310 -30.847 1.00 46.06 179 GLN A C 1
ATOM 1381 O O . GLN A 1 179 ? 7.039 -6.631 -30.957 1.00 46.06 179 GLN A O 1
ATOM 1386 N N . PRO A 1 180 ? 5.889 -8.318 -29.960 1.00 53.06 180 PRO A N 1
ATOM 1387 C CA . PRO A 1 180 ? 6.932 -8.660 -28.995 1.00 53.06 180 PRO A CA 1
ATOM 1388 C C . PRO A 1 180 ? 8.287 -8.803 -29.689 1.00 53.06 180 PRO A C 1
ATOM 1390 O O . PRO A 1 180 ? 8.403 -9.480 -30.716 1.00 53.06 180 PRO A O 1
ATOM 1393 N N . ILE A 1 181 ? 9.304 -8.132 -29.149 1.00 59.06 181 ILE A N 1
ATOM 1394 C CA . ILE A 1 181 ? 10.658 -8.212 -29.683 1.00 59.06 181 ILE A CA 1
ATOM 1395 C C . ILE A 1 181 ? 11.251 -9.547 -29.226 1.00 59.06 181 ILE A C 1
ATOM 1397 O O . ILE A 1 181 ? 11.577 -9.728 -28.061 1.00 59.06 181 ILE A O 1
ATOM 1401 N N . ASN A 1 182 ? 11.415 -10.491 -30.155 1.00 60.47 182 ASN A N 1
ATOM 1402 C CA . ASN A 1 182 ? 12.056 -11.785 -29.870 1.00 60.47 182 ASN A CA 1
ATOM 1403 C C . ASN A 1 182 ? 13.583 -11.679 -29.660 1.00 60.47 182 ASN A C 1
ATOM 1405 O O . ASN A 1 182 ? 14.230 -12.678 -29.348 1.00 60.47 182 ASN A O 1
ATOM 1409 N N . ASP A 1 183 ? 14.157 -10.488 -29.845 1.00 68.75 183 ASP A N 1
ATOM 1410 C CA . ASP A 1 183 ? 15.588 -10.216 -29.724 1.00 68.75 183 ASP A CA 1
ATOM 1411 C C . ASP A 1 183 ? 15.961 -9.664 -28.337 1.00 68.75 183 ASP A C 1
ATOM 1413 O O . ASP A 1 183 ? 15.199 -8.954 -27.681 1.00 68.75 183 ASP A O 1
ATOM 1417 N N . ILE A 1 184 ? 17.184 -9.961 -27.896 1.00 75.75 184 ILE A N 1
ATOM 1418 C CA . ILE A 1 184 ? 17.722 -9.499 -26.610 1.00 75.75 184 ILE A CA 1
ATOM 1419 C C . ILE A 1 184 ? 18.114 -8.023 -26.718 1.00 75.75 184 ILE A C 1
ATOM 1421 O O . ILE A 1 184 ? 18.759 -7.598 -27.683 1.00 75.75 184 ILE A O 1
ATOM 1425 N N . VAL A 1 185 ? 17.788 -7.245 -25.686 1.00 82.50 185 VAL A N 1
ATOM 1426 C CA . VAL A 1 185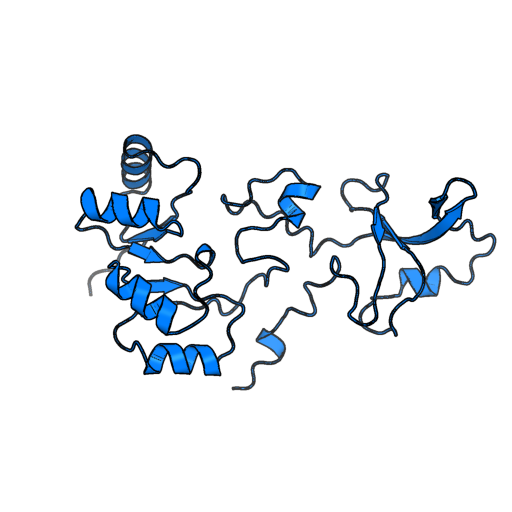 ? 18.170 -5.832 -25.586 1.00 82.50 185 VAL A CA 1
ATOM 1427 C C . VAL A 1 185 ? 18.954 -5.558 -24.307 1.00 82.50 185 VAL A C 1
ATOM 1429 O O . VAL A 1 185 ? 18.826 -6.259 -23.306 1.00 82.50 185 VAL A O 1
ATOM 1432 N N . LEU A 1 186 ? 19.780 -4.518 -24.338 1.00 83.19 186 LEU A N 1
ATOM 1433 C CA . LEU A 1 186 ? 20.472 -3.966 -23.180 1.00 83.19 186 LEU A CA 1
ATOM 1434 C C . LEU A 1 186 ? 19.780 -2.673 -22.758 1.00 83.19 186 LEU A C 1
ATOM 1436 O O . LEU A 1 186 ? 19.540 -1.788 -23.583 1.00 83.19 186 LEU A O 1
ATOM 1440 N N . LEU A 1 187 ? 19.476 -2.577 -21.468 1.00 81.94 187 LEU A N 1
ATOM 1441 C CA . LEU A 1 187 ? 18.872 -1.418 -20.830 1.00 81.94 187 LEU A CA 1
ATOM 1442 C C . LEU A 1 187 ? 19.925 -0.641 -20.052 1.00 81.94 187 LEU A C 1
ATOM 1444 O O . LEU A 1 187 ? 20.677 -1.229 -19.279 1.00 81.94 187 LEU A O 1
ATOM 1448 N N . ALA A 1 188 ? 19.924 0.677 -20.209 1.00 82.62 188 ALA A N 1
ATOM 1449 C CA . ALA A 1 188 ? 20.702 1.599 -19.390 1.00 82.62 188 ALA A CA 1
ATOM 1450 C C . ALA A 1 188 ? 19.768 2.510 -18.584 1.00 82.62 188 ALA A C 1
ATOM 1452 O O . ALA A 1 188 ? 18.862 3.144 -19.135 1.00 82.62 188 ALA A O 1
ATOM 1453 N N . ASP A 1 189 ? 20.004 2.571 -17.275 1.00 81.00 189 ASP A N 1
ATOM 1454 C CA . ASP A 1 189 ? 19.394 3.547 -16.371 1.00 81.00 189 ASP A CA 1
ATOM 1455 C C . ASP A 1 189 ? 19.894 4.968 -16.717 1.00 81.00 189 ASP A C 1
ATOM 1457 O O . ASP A 1 189 ? 21.104 5.155 -16.879 1.00 81.00 189 ASP A O 1
ATOM 1461 N N . PRO A 1 190 ? 19.012 5.987 -16.792 1.00 73.88 190 PRO A N 1
ATOM 1462 C CA . PRO A 1 190 ? 19.404 7.394 -16.912 1.00 73.88 190 PRO A CA 1
ATOM 1463 C C . PRO A 1 190 ? 20.518 7.857 -15.962 1.00 73.88 190 PRO A C 1
ATOM 1465 O O . PRO A 1 190 ? 21.321 8.710 -16.337 1.00 73.88 190 PRO A O 1
ATOM 1468 N N . GLN A 1 191 ? 20.551 7.343 -14.732 1.00 78.56 191 GLN A N 1
ATOM 1469 C CA . GLN A 1 191 ? 21.530 7.733 -13.716 1.00 78.56 191 GLN A CA 1
ATOM 1470 C C . GLN A 1 191 ? 22.869 7.005 -13.881 1.00 78.56 191 GLN A C 1
ATOM 1472 O O . GLN A 1 191 ? 23.902 7.516 -13.446 1.00 78.56 191 GLN A O 1
ATOM 1477 N N . LYS A 1 192 ? 22.864 5.831 -14.525 1.00 81.31 192 LYS A N 1
ATOM 1478 C CA . LYS A 1 192 ? 24.032 4.959 -14.703 1.00 81.31 192 LYS A CA 1
ATOM 1479 C C . LYS A 1 192 ? 24.107 4.435 -16.145 1.00 81.31 192 LYS A C 1
ATOM 1481 O O . LYS A 1 192 ? 24.009 3.231 -16.372 1.00 81.31 192 LYS A O 1
ATOM 1486 N N . PRO A 1 193 ? 24.334 5.307 -17.144 1.00 78.00 193 PRO A N 1
ATOM 1487 C CA . PRO A 1 193 ? 24.292 4.918 -18.557 1.00 78.00 193 PRO A CA 1
ATOM 1488 C C . PRO A 1 193 ? 25.371 3.901 -18.968 1.00 78.00 193 PRO A C 1
ATOM 1490 O O . PRO A 1 193 ? 25.251 3.270 -20.013 1.00 78.00 193 PRO A O 1
ATOM 1493 N N . GLY A 1 194 ? 26.431 3.739 -18.168 1.00 80.06 194 GLY A N 1
ATOM 1494 C CA . GLY A 1 194 ? 27.479 2.738 -18.396 1.00 80.06 194 GLY A CA 1
ATOM 1495 C C . GLY A 1 194 ? 27.161 1.342 -17.849 1.00 80.06 194 GLY A C 1
ATOM 1496 O O . GLY A 1 194 ? 27.874 0.396 -18.176 1.00 80.06 194 GLY A O 1
ATOM 1497 N N . GLU A 1 195 ? 26.119 1.197 -17.027 1.00 82.38 195 GLU A N 1
ATOM 1498 C CA . GLU A 1 195 ? 25.705 -0.085 -16.451 1.00 82.38 195 GLU A CA 1
ATOM 1499 C C . GLU A 1 195 ? 24.586 -0.688 -17.305 1.00 82.38 195 GLU A C 1
ATOM 1501 O O . GLU A 1 195 ? 23.416 -0.323 -17.191 1.00 82.38 195 GLU A O 1
ATOM 1506 N N . LEU A 1 196 ? 24.967 -1.598 -18.204 1.00 83.88 196 LEU A N 1
ATOM 1507 C CA . LEU A 1 196 ? 24.041 -2.246 -19.128 1.00 83.88 196 LEU A CA 1
ATOM 1508 C C . LEU A 1 196 ? 23.427 -3.496 -18.495 1.00 83.88 196 LEU A C 1
ATOM 1510 O O . LEU A 1 196 ? 24.140 -4.400 -18.057 1.00 83.88 196 LEU A O 1
ATOM 1514 N N . MET A 1 197 ? 22.099 -3.566 -18.494 1.00 83.75 197 MET A N 1
ATOM 1515 C CA . MET A 1 197 ? 21.334 -4.699 -17.982 1.00 83.75 197 MET A CA 1
ATOM 1516 C C . MET A 1 197 ? 20.678 -5.455 -19.141 1.00 83.75 197 MET A C 1
ATOM 1518 O O . MET A 1 197 ? 19.917 -4.843 -19.893 1.00 83.75 197 MET A O 1
ATOM 1522 N N . PRO A 1 198 ? 20.913 -6.766 -19.306 1.00 81.56 198 PRO A N 1
ATOM 1523 C CA . PRO A 1 198 ? 20.196 -7.545 -20.306 1.00 81.56 198 PRO A CA 1
ATOM 1524 C C . PRO A 1 198 ? 18.711 -7.642 -19.945 1.00 81.56 198 PRO A C 1
ATOM 1526 O O . PRO A 1 198 ? 18.354 -7.902 -18.795 1.00 81.56 198 PRO A O 1
ATOM 1529 N N . ALA A 1 199 ? 17.850 -7.446 -20.938 1.00 76.75 199 ALA A N 1
ATOM 1530 C CA . ALA A 1 199 ? 16.412 -7.612 -20.823 1.00 76.75 199 ALA A CA 1
ATOM 1531 C C . ALA A 1 199 ? 15.874 -8.480 -21.962 1.00 76.75 199 ALA A C 1
ATOM 1533 O O . ALA A 1 199 ? 16.336 -8.416 -23.103 1.00 76.75 199 ALA A O 1
ATOM 1534 N N . PHE A 1 200 ? 14.875 -9.283 -21.608 1.00 72.50 200 PHE A N 1
ATOM 1535 C CA . PHE A 1 200 ? 14.199 -10.223 -22.488 1.00 72.50 200 PHE A CA 1
ATOM 1536 C C . PHE A 1 200 ? 12.720 -9.868 -22.513 1.00 72.50 200 PHE A C 1
ATOM 1538 O O . PHE A 1 200 ? 12.112 -9.682 -21.454 1.00 72.50 200 PHE A O 1
ATOM 1545 N N . GLU A 1 201 ? 12.144 -9.789 -23.704 1.00 61.66 201 GLU A N 1
ATOM 1546 C CA . GLU A 1 201 ? 10.708 -9.649 -23.875 1.00 61.66 201 GLU A CA 1
ATOM 1547 C C . GLU A 1 201 ? 10.118 -11.019 -24.215 1.00 61.66 201 GLU A C 1
ATOM 1549 O O . GLU A 1 201 ? 10.553 -11.690 -25.146 1.00 61.66 201 GLU A O 1
ATOM 1554 N N . ALA A 1 202 ? 9.173 -11.478 -23.396 1.00 53.88 202 ALA A N 1
ATOM 1555 C CA . ALA A 1 202 ? 8.399 -12.680 -23.688 1.00 53.88 202 ALA A CA 1
ATOM 1556 C C . ALA A 1 202 ? 7.098 -12.289 -24.410 1.00 53.88 202 ALA A C 1
ATOM 1558 O O . ALA A 1 202 ? 6.768 -11.109 -24.509 1.00 53.88 202 ALA A O 1
ATOM 1559 N N . GLU A 1 203 ? 6.288 -13.269 -24.824 1.00 51.84 203 GLU A N 1
ATOM 1560 C CA . GLU A 1 203 ? 4.955 -13.030 -25.420 1.00 51.84 203 GLU A CA 1
ATOM 1561 C C . GLU A 1 203 ? 4.026 -12.158 -24.543 1.00 51.84 203 GLU A C 1
ATOM 1563 O O . GLU A 1 203 ? 3.056 -11.590 -25.037 1.00 51.84 203 GLU A O 1
ATOM 1568 N N . HIS A 1 204 ? 4.340 -12.022 -23.250 1.00 48.50 204 HIS A N 1
ATOM 1569 C CA . HIS A 1 204 ? 3.601 -11.235 -22.260 1.00 48.50 204 HIS A CA 1
ATOM 1570 C C . HIS A 1 204 ? 4.253 -9.867 -21.941 1.00 48.50 204 HIS A C 1
ATOM 1572 O O . HIS A 1 204 ? 3.835 -9.203 -20.993 1.00 48.50 204 HIS A O 1
ATOM 1578 N N . GLY A 1 205 ? 5.264 -9.439 -22.710 1.00 54.53 205 GLY A N 1
ATOM 1579 C CA . GLY A 1 205 ? 5.981 -8.169 -22.543 1.00 54.53 205 GLY A CA 1
ATOM 1580 C C . GLY A 1 205 ? 7.229 -8.251 -21.652 1.00 54.53 205 GLY A C 1
ATOM 1581 O O . GLY A 1 205 ? 7.600 -9.308 -21.135 1.00 54.53 205 GLY A O 1
ATOM 1582 N N . THR A 1 206 ? 7.910 -7.115 -21.474 1.00 54.59 206 THR A N 1
ATOM 1583 C CA . THR A 1 206 ? 9.066 -6.975 -20.572 1.00 54.59 206 THR A CA 1
ATOM 1584 C C . THR A 1 206 ? 8.614 -6.588 -19.154 1.00 54.59 206 THR A C 1
ATOM 1586 O O . THR A 1 206 ? 8.145 -5.474 -18.920 1.00 54.59 206 THR A O 1
ATOM 1589 N N . TYR A 1 207 ? 8.828 -7.463 -18.160 1.00 53.56 207 TYR A N 1
ATOM 1590 C CA . TYR A 1 207 ? 8.400 -7.281 -16.753 1.00 53.56 207 TYR A CA 1
ATOM 1591 C C . TYR A 1 207 ? 9.037 -6.087 -15.997 1.00 53.56 207 TYR A C 1
ATOM 1593 O O . TYR A 1 207 ? 8.739 -5.865 -14.825 1.00 53.56 207 TYR A O 1
ATOM 1601 N N . ILE A 1 208 ? 9.918 -5.314 -16.641 1.00 56.12 208 ILE A N 1
ATOM 1602 C CA . ILE A 1 208 ? 10.586 -4.124 -16.079 1.00 56.12 208 ILE A CA 1
ATOM 1603 C C . ILE A 1 208 ? 9.960 -2.816 -16.606 1.00 56.12 208 ILE A C 1
ATOM 1605 O O . ILE A 1 208 ? 10.062 -1.773 -15.959 1.00 56.12 208 ILE A O 1
ATOM 1609 N N . MET A 1 209 ? 9.300 -2.856 -17.767 1.00 55.47 209 MET A N 1
ATOM 1610 C CA . MET A 1 209 ? 9.162 -1.688 -18.643 1.00 55.47 209 MET A CA 1
ATOM 1611 C C . MET A 1 209 ? 7.805 -0.991 -18.636 1.00 55.47 209 MET A C 1
ATOM 1613 O O . MET A 1 209 ? 7.667 -0.010 -19.368 1.00 55.47 209 MET A O 1
ATOM 1617 N N . ASN A 1 210 ? 6.800 -1.416 -17.854 1.00 50.94 210 ASN A N 1
ATOM 1618 C CA . ASN A 1 210 ? 5.485 -0.804 -18.045 1.00 50.94 210 ASN A CA 1
ATOM 1619 C C . ASN A 1 210 ? 4.689 -0.380 -16.807 1.00 50.94 210 ASN A C 1
ATOM 1621 O O . ASN A 1 210 ? 3.994 -1.146 -16.151 1.00 50.94 210 ASN A O 1
ATOM 1625 N N . SER A 1 211 ? 4.721 0.933 -16.571 1.00 41.12 211 SER A N 1
ATOM 1626 C CA . SER A 1 211 ? 3.840 1.670 -15.664 1.00 41.12 211 SER A CA 1
ATOM 1627 C C . SER A 1 211 ? 2.836 2.585 -16.386 1.00 41.12 211 SER A C 1
ATOM 1629 O O . SER A 1 211 ? 2.020 3.229 -15.719 1.00 41.12 211 SER A O 1
ATOM 1631 N N . LYS A 1 212 ? 2.901 2.684 -17.724 1.00 40.38 212 LYS A N 1
ATOM 1632 C CA . LYS A 1 212 ? 1.949 3.433 -18.564 1.00 40.38 212 LYS A CA 1
ATOM 1633 C C . LYS A 1 212 ? 0.730 2.582 -18.947 1.00 40.38 212 LYS A C 1
ATOM 1635 O O . LYS A 1 212 ? -0.353 3.151 -19.022 1.00 40.38 212 LYS A O 1
ATOM 1640 N N . ASP A 1 213 ? 0.888 1.267 -19.062 1.00 41.50 213 ASP A N 1
ATOM 1641 C CA . ASP A 1 213 ? -0.184 0.276 -19.239 1.00 41.50 213 ASP A CA 1
ATOM 1642 C C . ASP A 1 213 ? -0.964 0.062 -17.940 1.00 41.50 213 ASP A C 1
ATOM 1644 O O . ASP A 1 213 ? -2.162 -0.191 -17.950 1.00 41.50 213 ASP A O 1
ATOM 1648 N N . LEU A 1 214 ? -0.314 0.274 -16.794 1.00 44.69 214 LEU A N 1
ATOM 1649 C CA . LEU A 1 214 ? -0.950 0.253 -15.479 1.00 44.69 214 LEU A CA 1
ATOM 1650 C C . LEU A 1 214 ? -1.744 1.542 -15.186 1.00 44.69 214 LEU A C 1
ATOM 1652 O O . LEU A 1 214 ? -1.913 1.919 -14.033 1.00 44.69 214 LEU A O 1
ATOM 1656 N N . ARG A 1 215 ? -2.189 2.304 -16.188 1.00 42.56 215 ARG A N 1
ATOM 1657 C CA . ARG A 1 215 ? -2.955 3.542 -15.974 1.00 42.56 215 ARG A CA 1
ATOM 1658 C C . ARG A 1 215 ? -4.453 3.254 -16.074 1.00 42.56 215 ARG A C 1
ATOM 1660 O O . ARG A 1 215 ? -5.116 3.682 -17.007 1.00 42.56 215 ARG A O 1
ATOM 1667 N N . VAL A 1 216 ? -4.988 2.536 -15.089 1.00 45.03 216 VAL A N 1
ATOM 1668 C CA . VAL A 1 216 ? -6.337 1.936 -15.162 1.00 45.03 216 VAL A CA 1
ATOM 1669 C C . VAL A 1 216 ? -7.470 2.978 -15.170 1.00 45.03 216 VAL A C 1
ATOM 1671 O O . VAL A 1 216 ? -8.525 2.723 -15.737 1.00 45.03 216 VAL A O 1
ATOM 1674 N N . ILE A 1 217 ? -7.237 4.201 -14.670 1.00 44.41 217 ILE A N 1
ATOM 1675 C CA . ILE A 1 217 ? -8.249 5.279 -14.657 1.00 44.41 217 ILE A CA 1
ATOM 1676 C C . ILE A 1 217 ? -8.762 5.689 -16.050 1.00 44.41 217 ILE A C 1
ATOM 1678 O O . ILE A 1 217 ? -9.850 6.241 -16.157 1.00 44.41 217 ILE A O 1
ATOM 1682 N N . GLN A 1 218 ? -8.011 5.416 -17.121 1.00 37.22 218 GLN A N 1
ATOM 1683 C CA . GLN A 1 218 ? -8.444 5.720 -18.493 1.00 37.22 218 GLN A CA 1
ATOM 1684 C C . GLN A 1 218 ? -9.463 4.709 -19.055 1.00 37.22 218 GLN A C 1
ATOM 1686 O O . GLN A 1 218 ? -10.000 4.935 -20.133 1.00 37.22 218 GLN A O 1
ATOM 1691 N N . HIS A 1 219 ? -9.704 3.607 -18.337 1.00 50.44 219 HIS A N 1
ATOM 1692 C CA . HIS A 1 219 ? -10.631 2.531 -18.703 1.00 50.44 219 HIS A CA 1
ATOM 1693 C C . HIS A 1 219 ? -11.810 2.406 -17.731 1.00 50.44 219 HIS A C 1
ATOM 1695 O O . HIS A 1 219 ? -12.618 1.493 -17.860 1.00 50.44 219 HIS A O 1
ATOM 1701 N N . VAL A 1 220 ? -11.900 3.300 -16.744 1.00 46.38 220 VAL A N 1
ATOM 1702 C CA . VAL A 1 220 ? -13.049 3.354 -15.843 1.00 46.38 220 VAL A CA 1
ATOM 1703 C C . VAL A 1 220 ? -14.174 4.087 -16.569 1.00 46.38 220 VAL A C 1
ATOM 1705 O O . VAL A 1 220 ? -14.206 5.320 -16.593 1.00 46.38 220 VAL A O 1
ATOM 1708 N N . ASP A 1 221 ? -15.074 3.317 -17.177 1.00 60.06 221 ASP A N 1
ATOM 1709 C CA . ASP A 1 221 ? -16.388 3.813 -17.579 1.00 60.06 221 ASP A CA 1
ATOM 1710 C C . ASP A 1 221 ? -17.250 4.057 -16.329 1.00 60.06 221 ASP A C 1
ATOM 1712 O O . ASP A 1 221 ? -17.079 3.407 -15.296 1.00 60.06 221 ASP A O 1
ATOM 1716 N N . ARG A 1 222 ? -18.120 5.068 -16.405 1.00 45.75 222 AR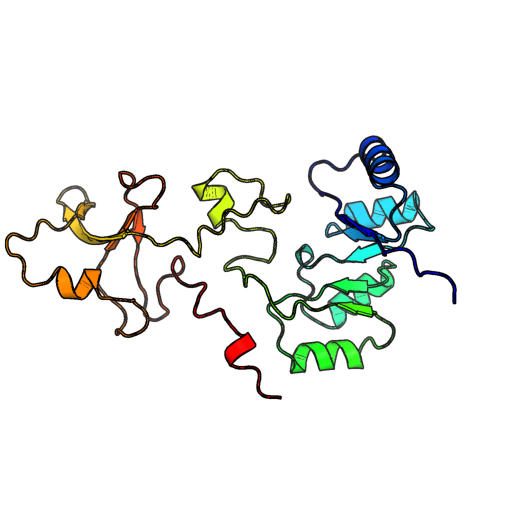G A N 1
ATOM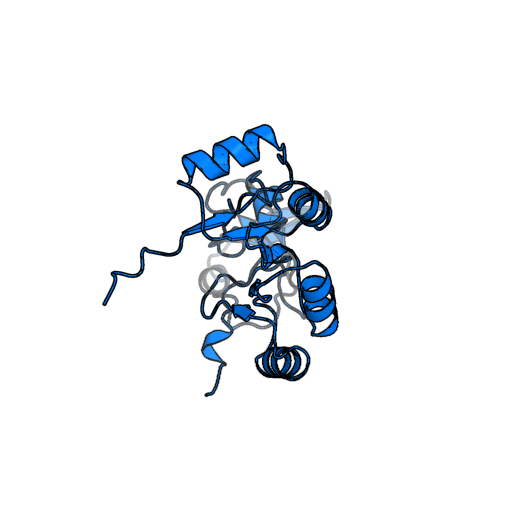 1717 C CA . ARG A 1 222 ? -18.940 5.539 -15.278 1.00 45.75 222 ARG A CA 1
ATOM 1718 C C . ARG A 1 222 ? -20.070 4.596 -14.904 1.00 45.75 222 ARG A C 1
ATOM 1720 O O . ARG A 1 222 ? -20.754 4.114 -15.832 1.00 45.75 222 ARG A O 1
#

pLDDT: mean 74.69, std 18.09, range [34.97, 98.25]

Foldseek 3Di:
DPDPPDQDEAEDQDVPDDPVVVVVVCVVSVNGQAYEYQDPVVLQVCVVVPVPHAYEYDLLNVQQALVSVVVVVVSVHQEYAHHQPYDPVRVVRNCVSCVNHHYHYDLDDQDALDRPQQHPPQCVPPVDDSNVPPRPPQLPFPWDKAFWDQDPVRDTDGDPDPDDDCVCVVVPPPVVDDQWDQGKIWIAGPVGNPDTDIWGQDNVGTSSHDRPVVRCSVVDDD